Protein AF-A0A564Q115-F1 (afdb_monomer_lite)

pLDDT: mean 85.04, std 16.07, range [29.39, 98.06]

Structure (mmCIF, N/CA/C/O backbone):
data_AF-A0A564Q115-F1
#
_entry.id   AF-A0A564Q115-F1
#
loop_
_atom_site.group_PDB
_atom_site.id
_atom_site.type_symbol
_atom_site.label_atom_id
_atom_site.label_alt_id
_atom_site.label_comp_id
_atom_site.label_asym_id
_atom_site.label_entity_id
_atom_site.label_seq_id
_atom_site.pdbx_PDB_ins_code
_atom_site.Cartn_x
_atom_site.Cartn_y
_atom_site.Cartn_z
_atom_site.occupancy
_atom_site.B_iso_or_equiv
_atom_site.auth_seq_id
_atom_site.auth_comp_id
_atom_site.auth_asym_id
_atom_site.auth_atom_id
_atom_site.pdbx_PDB_model_num
ATOM 1 N N . MET A 1 1 ? -45.307 -35.538 16.356 1.00 40.75 1 MET A N 1
ATOM 2 C CA . MET A 1 1 ? -44.223 -35.206 15.406 1.00 40.75 1 MET A CA 1
ATOM 3 C C . MET A 1 1 ? -43.972 -33.714 15.491 1.00 40.75 1 MET A C 1
ATOM 5 O O . MET A 1 1 ? -44.894 -32.936 15.303 1.00 40.75 1 MET A O 1
ATOM 9 N N . SER A 1 2 ? -42.765 -33.362 15.924 1.00 31.64 2 SER A N 1
ATOM 10 C CA . SER A 1 2 ? -42.352 -32.027 16.356 1.00 31.64 2 SER A CA 1
ATOM 11 C C . SER A 1 2 ? -42.167 -31.087 15.162 1.00 31.64 2 SER A C 1
ATOM 13 O O . SER A 1 2 ? -41.391 -31.395 14.259 1.00 31.64 2 SER A O 1
ATOM 15 N N . MET A 1 3 ? -42.871 -29.953 15.157 1.00 29.39 3 MET A N 1
ATOM 16 C CA . MET A 1 3 ? -42.552 -28.823 14.285 1.00 29.39 3 MET A CA 1
ATOM 17 C C . MET A 1 3 ? -41.385 -28.063 14.915 1.00 29.39 3 MET A C 1
ATOM 19 O O . MET A 1 3 ? -41.532 -27.435 15.961 1.00 29.39 3 MET A O 1
ATOM 23 N N . MET A 1 4 ? -40.212 -28.140 14.286 1.00 32.81 4 MET A N 1
ATOM 24 C CA . MET A 1 4 ? -39.065 -27.318 14.652 1.00 32.81 4 MET A CA 1
ATOM 25 C C . MET A 1 4 ? -39.334 -25.866 14.257 1.00 32.81 4 MET A C 1
ATOM 27 O O . MET A 1 4 ? -39.210 -25.474 13.098 1.00 32.81 4 MET A O 1
ATOM 31 N N . THR A 1 5 ? -39.694 -25.068 15.254 1.00 31.73 5 THR A N 1
ATOM 32 C CA . THR A 1 5 ? -39.684 -23.610 15.210 1.00 31.73 5 THR A CA 1
ATOM 33 C C . THR A 1 5 ? -38.266 -23.140 14.889 1.00 31.73 5 THR A C 1
ATOM 35 O O . THR A 1 5 ? -37.353 -23.300 15.699 1.00 31.73 5 THR A O 1
ATOM 38 N N . GLN A 1 6 ? -38.063 -22.554 13.708 1.00 33.44 6 GLN A N 1
ATOM 39 C CA . GLN A 1 6 ? -36.856 -21.784 13.420 1.00 33.44 6 GLN A CA 1
ATOM 40 C C . GLN A 1 6 ? -36.820 -20.590 14.379 1.00 33.44 6 GLN A C 1
ATOM 42 O O . GLN A 1 6 ? -37.540 -19.607 14.198 1.00 33.44 6 GLN A O 1
ATOM 47 N N . GLN A 1 7 ? -35.986 -20.678 15.414 1.00 32.38 7 GLN A N 1
ATOM 48 C CA . GLN A 1 7 ? -35.584 -19.520 16.200 1.00 32.38 7 GLN A CA 1
ATOM 49 C C . GLN A 1 7 ? -34.853 -18.552 15.265 1.00 32.38 7 GLN A C 1
ATOM 51 O O . GLN A 1 7 ? -33.663 -18.693 14.987 1.00 32.38 7 GLN A O 1
ATOM 56 N N . ARG A 1 8 ? -35.579 -17.545 14.767 1.00 35.41 8 ARG A N 1
ATOM 57 C CA . ARG A 1 8 ? -34.965 -16.282 14.365 1.00 35.41 8 ARG A CA 1
ATOM 58 C C . ARG A 1 8 ? -34.276 -15.740 15.608 1.00 35.41 8 ARG A C 1
ATOM 60 O O . ARG A 1 8 ? -34.944 -15.275 16.526 1.00 35.41 8 ARG A O 1
ATOM 67 N N . VAL A 1 9 ? -32.950 -15.817 15.638 1.00 33.53 9 VAL A N 1
ATOM 68 C CA . VAL A 1 9 ? -32.141 -15.004 16.543 1.00 33.53 9 VAL A CA 1
ATOM 69 C C . VAL A 1 9 ? -32.340 -13.564 16.084 1.00 33.53 9 VAL A C 1
ATOM 71 O O . VAL A 1 9 ? -31.664 -13.072 15.186 1.00 33.53 9 VAL A O 1
ATOM 74 N N . THR A 1 10 ? -33.362 -12.914 16.628 1.00 36.97 10 THR A N 1
ATOM 75 C CA . THR A 1 10 ? -33.455 -11.462 16.645 1.00 36.97 10 THR A CA 1
ATOM 76 C C . THR A 1 10 ? -32.262 -10.980 17.458 1.00 36.97 10 THR A C 1
ATOM 78 O O . THR A 1 10 ? -32.269 -11.096 18.683 1.00 36.97 10 THR A O 1
ATOM 81 N N . GLU A 1 11 ? -31.209 -10.511 16.782 1.00 40.44 11 GLU A N 1
ATOM 82 C CA . GLU A 1 11 ? -30.206 -9.651 17.405 1.00 40.44 11 GLU A CA 1
ATOM 83 C C . GLU A 1 11 ? -30.972 -8.457 17.981 1.00 40.44 11 GLU A C 1
ATOM 85 O O . GLU A 1 11 ? -31.400 -7.563 17.256 1.00 40.44 11 GLU A O 1
ATOM 90 N N . THR A 1 12 ? -31.233 -8.485 19.285 1.00 39.44 12 THR A N 1
ATOM 91 C CA . THR A 1 12 ? -31.659 -7.304 20.028 1.00 39.44 12 THR A CA 1
ATOM 92 C C . THR A 1 12 ? -30.619 -6.221 19.768 1.00 39.44 12 THR A C 1
ATOM 94 O O . THR A 1 12 ? -29.444 -6.437 20.074 1.00 39.44 12 THR A O 1
ATOM 97 N N . GLU A 1 13 ? -31.034 -5.094 19.181 1.00 42.03 13 GLU A N 1
ATOM 98 C CA . GLU A 1 13 ? -30.250 -3.863 19.035 1.00 42.03 13 GLU A CA 1
ATOM 99 C C . GLU A 1 13 ? -29.855 -3.336 20.426 1.00 42.03 13 GLU A C 1
ATOM 101 O O . GLU A 1 13 ? -30.438 -2.404 20.967 1.00 42.03 13 GLU A O 1
ATOM 106 N N . GLY A 1 14 ? -28.889 -3.992 21.059 1.00 48.06 14 GLY A N 1
ATOM 107 C CA . GLY A 1 14 ? -28.254 -3.530 22.279 1.00 48.06 14 GLY A CA 1
ATOM 108 C C . GLY A 1 14 ? -27.080 -2.638 21.909 1.00 48.06 14 GLY A C 1
ATOM 109 O O . GLY A 1 14 ? -26.183 -3.092 21.220 1.00 48.06 14 GLY A O 1
ATOM 110 N N . ASP A 1 15 ? -27.129 -1.370 22.312 1.00 70.38 15 ASP A N 1
ATOM 111 C CA . ASP A 1 15 ? -26.081 -0.541 22.940 1.00 70.38 15 ASP A CA 1
ATOM 112 C C . ASP A 1 15 ? -24.581 -0.686 22.551 1.00 70.38 15 ASP A C 1
ATOM 114 O O . ASP A 1 15 ? -23.697 -0.279 23.316 1.00 70.38 15 ASP A O 1
ATOM 118 N N . PHE A 1 16 ? -24.257 -1.255 21.388 1.00 88.25 16 PHE A N 1
ATOM 119 C CA . PHE A 1 16 ? -22.895 -1.372 20.867 1.00 88.25 16 PHE A CA 1
ATOM 120 C C . PHE A 1 16 ? -22.509 -0.105 20.113 1.00 88.25 16 PHE A C 1
ATOM 122 O O . PHE A 1 16 ? -23.252 0.398 19.266 1.00 88.25 16 PHE A O 1
ATOM 129 N N . ALA A 1 17 ? -21.313 0.400 20.394 1.00 95.50 17 ALA A N 1
ATOM 130 C CA . ALA A 1 17 ? -20.754 1.535 19.688 1.00 95.50 17 ALA A CA 1
ATOM 131 C C . ALA A 1 17 ? -19.841 1.081 18.540 1.00 95.50 17 ALA A C 1
ATOM 133 O O . ALA A 1 17 ? -19.255 -0.005 18.537 1.00 95.50 17 ALA A O 1
ATOM 134 N N . TYR A 1 18 ? -19.728 1.953 17.541 1.00 96.75 18 TYR A N 1
ATOM 135 C CA . TYR A 1 18 ? -18.955 1.715 16.332 1.00 96.75 18 TYR A CA 1
ATOM 136 C C . TYR A 1 18 ? -17.792 2.694 16.286 1.00 96.75 18 TYR A C 1
ATOM 138 O O . TYR A 1 18 ? -17.952 3.895 16.525 1.00 96.75 18 TYR A O 1
ATOM 146 N N . TYR A 1 19 ? -16.610 2.178 15.975 1.00 96.31 19 TYR A N 1
ATOM 147 C CA . TYR A 1 19 ? -15.383 2.956 15.944 1.00 96.31 19 TYR A CA 1
ATOM 148 C C . TYR A 1 19 ? -14.596 2.684 14.669 1.00 96.31 19 TYR A C 1
ATOM 150 O O . TYR A 1 19 ? -14.656 1.601 14.096 1.00 96.31 19 TYR A O 1
ATOM 158 N N . ILE A 1 20 ? -13.802 3.662 14.258 1.00 95.94 20 ILE A N 1
ATOM 159 C CA . ILE A 1 20 ? -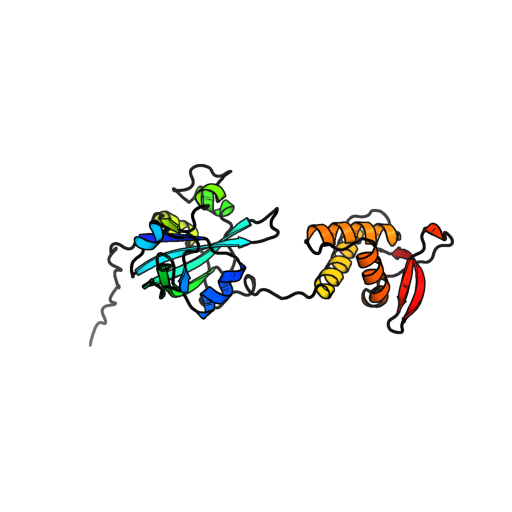12.705 3.492 13.312 1.00 95.94 20 ILE A CA 1
ATOM 160 C C . ILE A 1 20 ? -11.412 3.568 14.110 1.00 95.94 20 ILE A C 1
ATOM 162 O O . ILE A 1 20 ? -11.224 4.518 14.873 1.00 95.94 20 ILE A O 1
ATOM 166 N N . HIS A 1 21 ? -10.530 2.596 13.908 1.00 94.81 21 HIS A N 1
ATOM 167 C CA . HIS A 1 21 ? -9.155 2.630 14.373 1.00 94.81 21 HIS A CA 1
ATOM 168 C C . HIS A 1 21 ? -8.209 2.778 13.184 1.00 94.81 21 HIS A C 1
ATOM 170 O O . HIS A 1 21 ? -8.219 1.970 12.249 1.00 94.81 21 HIS A O 1
ATOM 176 N N . ARG A 1 22 ? -7.401 3.835 13.217 1.00 92.75 22 ARG A N 1
ATOM 177 C CA . ARG A 1 22 ? -6.348 4.069 12.241 1.00 92.75 22 ARG A CA 1
ATOM 178 C C . ARG A 1 22 ? -5.085 3.326 12.663 1.00 92.75 22 ARG A C 1
ATOM 180 O O . ARG A 1 22 ? -4.566 3.580 13.743 1.00 92.75 22 ARG A O 1
ATOM 187 N N . ILE A 1 23 ? -4.592 2.465 11.783 1.00 90.75 23 ILE A N 1
ATOM 188 C CA . ILE A 1 23 ? -3.408 1.626 11.983 1.00 90.75 23 ILE A CA 1
ATOM 189 C C . ILE A 1 23 ? -2.353 1.927 10.920 1.00 90.75 23 ILE A C 1
ATOM 191 O O . ILE A 1 23 ? -2.671 2.434 9.837 1.00 90.75 23 ILE A O 1
ATOM 195 N N . LYS A 1 24 ? -1.092 1.607 11.214 1.00 87.06 24 LYS A N 1
ATOM 196 C CA . LYS A 1 24 ? -0.036 1.603 10.200 1.00 87.06 24 LYS A CA 1
ATOM 197 C C . LYS A 1 24 ? -0.088 0.296 9.418 1.00 87.06 24 LYS A C 1
ATOM 199 O O . LYS A 1 24 ? -0.471 -0.742 9.952 1.00 87.06 24 LYS A O 1
ATOM 204 N N . GLU A 1 25 ? 0.321 0.348 8.154 1.00 85.56 25 GLU A N 1
ATOM 205 C CA . GLU A 1 25 ? 0.383 -0.834 7.286 1.00 85.56 25 GLU A CA 1
ATOM 206 C C . GLU A 1 25 ? 1.255 -1.949 7.896 1.00 85.56 25 GLU A C 1
ATOM 208 O O . GLU A 1 25 ? 0.879 -3.118 7.889 1.00 85.56 25 GLU A O 1
ATOM 213 N N . GLU A 1 26 ? 2.380 -1.577 8.512 1.00 83.12 26 GLU A N 1
ATOM 214 C CA . GLU A 1 26 ? 3.315 -2.497 9.174 1.00 83.12 26 GLU A CA 1
ATOM 215 C C . GLU A 1 26 ? 2.729 -3.243 10.385 1.00 83.12 26 GLU A C 1
ATOM 217 O O . GLU A 1 26 ? 3.164 -4.356 10.687 1.00 83.12 26 GLU A O 1
ATOM 222 N N . ASP A 1 27 ? 1.699 -2.693 11.031 1.00 86.62 27 ASP A N 1
ATOM 223 C CA . ASP A 1 27 ? 1.097 -3.296 12.221 1.00 86.62 27 ASP A CA 1
ATOM 224 C C . ASP A 1 27 ? 0.076 -4.385 11.879 1.00 86.62 27 ASP A C 1
ATOM 226 O O . ASP A 1 27 ? -0.213 -5.241 12.722 1.00 86.62 27 ASP A O 1
ATOM 230 N N . ILE A 1 28 ? -0.454 -4.397 10.649 1.00 88.50 28 ILE A N 1
ATOM 231 C CA . ILE A 1 28 ? -1.567 -5.262 10.228 1.00 88.50 28 ILE A CA 1
ATOM 232 C C . ILE A 1 28 ? -1.251 -6.746 10.469 1.00 88.50 28 ILE A C 1
ATOM 234 O O . ILE A 1 28 ? -2.088 -7.481 11.003 1.00 88.50 28 ILE A O 1
ATOM 238 N N . GLY A 1 29 ? -0.030 -7.186 10.148 1.00 86.81 29 GLY A N 1
ATOM 239 C CA . GLY A 1 29 ? 0.407 -8.568 10.365 1.00 86.81 29 GLY A CA 1
ATOM 240 C C . GLY A 1 29 ? 0.488 -8.948 11.847 1.00 86.81 29 GLY A C 1
ATOM 241 O O . GLY A 1 29 ? 0.136 -10.066 12.232 1.00 86.81 29 GLY A O 1
ATOM 242 N N . SER A 1 30 ? 0.905 -8.016 12.709 1.00 87.44 30 SER A N 1
AT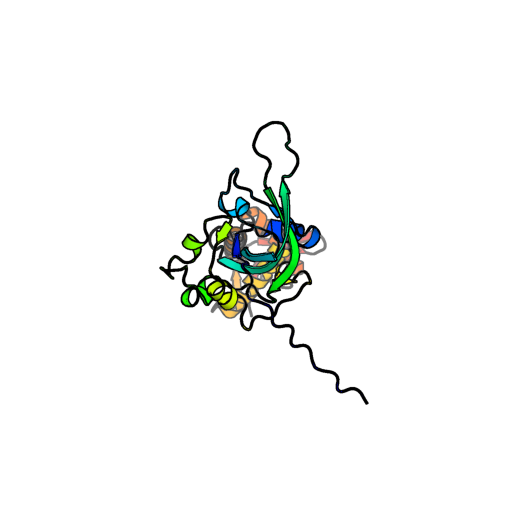OM 243 C CA . SER A 1 30 ? 0.939 -8.241 14.159 1.00 87.44 30 SER A CA 1
ATOM 244 C C . SER A 1 30 ? -0.475 -8.310 14.748 1.00 87.44 30 SER A C 1
ATOM 246 O O . SER A 1 30 ? -0.759 -9.195 15.561 1.00 87.44 30 SER A O 1
ATOM 248 N N . ILE A 1 31 ? -1.378 -7.447 14.268 1.00 90.25 31 ILE A N 1
ATOM 249 C CA . ILE A 1 31 ? -2.793 -7.414 14.643 1.00 90.25 31 ILE A CA 1
ATOM 250 C C . ILE A 1 31 ? -3.474 -8.716 14.229 1.00 90.25 31 ILE A C 1
ATOM 252 O O . ILE A 1 31 ? -4.221 -9.275 15.024 1.00 90.25 31 ILE A O 1
ATOM 256 N N . HIS A 1 32 ? -3.184 -9.247 13.038 1.00 90.50 32 HIS A N 1
ATOM 257 C CA . HIS A 1 32 ? -3.719 -10.537 12.606 1.00 90.50 32 HIS A CA 1
ATOM 258 C C . HIS A 1 32 ? -3.355 -11.666 13.579 1.00 90.50 32 HIS A C 1
ATOM 260 O O . HIS A 1 32 ? -4.224 -12.396 14.055 1.00 90.50 32 HIS A O 1
ATOM 266 N N . LYS A 1 33 ? -2.062 -11.774 13.913 1.00 89.31 33 LYS A N 1
ATOM 267 C CA . LYS A 1 33 ? -1.527 -12.849 14.762 1.00 89.31 33 LYS A CA 1
ATOM 268 C C . LYS A 1 33 ? -2.001 -12.741 16.208 1.00 89.31 33 LYS A C 1
ATOM 270 O O . LYS A 1 33 ? -2.339 -13.746 16.825 1.00 89.31 33 LYS A O 1
ATOM 275 N N . ARG A 1 34 ? -1.992 -11.528 16.766 1.00 90.94 34 ARG A N 1
ATOM 276 C CA . ARG A 1 34 ? -2.241 -11.293 18.198 1.00 90.94 34 ARG A CA 1
ATOM 277 C C . ARG A 1 34 ? -3.688 -10.929 18.509 1.00 90.94 34 ARG A C 1
ATOM 279 O O . ARG A 1 34 ? -4.113 -11.104 19.645 1.00 90.94 34 ARG A O 1
ATOM 286 N N . LYS A 1 35 ? -4.431 -10.413 17.526 1.00 93.56 35 LYS A N 1
ATOM 287 C CA . LYS A 1 35 ? -5.787 -9.855 17.671 1.00 93.56 35 LYS A CA 1
ATOM 288 C C . LYS A 1 35 ? -5.869 -8.766 18.744 1.00 93.56 35 LYS A C 1
ATOM 290 O O . LYS A 1 35 ? -6.862 -8.660 19.461 1.00 93.56 35 LYS A O 1
ATOM 295 N N . ILE A 1 36 ? -4.806 -7.977 18.872 1.00 92.31 36 ILE A N 1
ATOM 296 C CA . ILE A 1 36 ? -4.692 -6.894 19.849 1.00 92.31 36 ILE A CA 1
ATOM 297 C C . ILE A 1 36 ? -4.487 -5.588 19.091 1.00 92.31 36 ILE A C 1
ATOM 299 O O . ILE A 1 36 ? -3.587 -5.492 18.259 1.00 92.31 36 ILE A O 1
ATOM 303 N N . LEU A 1 37 ? -5.304 -4.589 19.411 1.00 90.50 37 LEU A N 1
ATOM 304 C CA . LEU A 1 37 ? -5.099 -3.197 19.032 1.00 90.50 37 LEU A CA 1
ATOM 305 C C . LEU A 1 37 ? -4.539 -2.422 20.221 1.00 90.50 37 LEU A C 1
ATOM 307 O O . LEU A 1 37 ? -4.849 -2.724 21.376 1.00 90.50 37 LEU A O 1
ATOM 311 N N . GLY A 1 38 ? -3.734 -1.404 19.946 1.00 81.44 38 GLY A N 1
ATOM 312 C CA . GLY A 1 38 ? -3.245 -0.487 20.968 1.00 81.44 38 GLY A CA 1
ATOM 313 C C . GLY A 1 38 ? -3.599 0.955 20.665 1.00 81.44 38 GLY A C 1
ATOM 314 O O . GLY A 1 38 ? -4.179 1.258 19.625 1.00 81.44 38 GLY A O 1
ATOM 315 N N . SER A 1 39 ? -3.246 1.832 21.601 1.00 73.25 39 SER A N 1
ATOM 316 C CA . SER A 1 39 ? -3.120 3.256 21.324 1.00 73.25 39 SER A CA 1
ATOM 317 C C . SER A 1 39 ? -1.645 3.654 21.312 1.00 73.25 39 SER A C 1
ATOM 319 O O . SER A 1 39 ? -0.929 3.365 22.272 1.00 73.25 39 SER A O 1
ATOM 321 N N . GLU A 1 40 ? -1.188 4.306 20.246 1.00 69.06 40 GLU A N 1
ATOM 322 C CA . GLU A 1 40 ? 0.120 4.970 20.199 1.00 69.06 40 GLU A CA 1
ATOM 323 C C . GLU A 1 40 ? 0.087 6.292 20.972 1.00 69.06 40 GLU A C 1
ATOM 325 O O . GLU A 1 40 ? 1.073 6.703 21.590 1.00 69.06 40 GLU A O 1
ATOM 330 N N . SER A 1 41 ? -1.065 6.969 20.962 1.00 64.56 41 SER A N 1
ATOM 331 C CA . SER A 1 41 ? -1.226 8.254 21.629 1.00 64.56 41 SER A CA 1
ATOM 332 C C . SER A 1 41 ? -1.474 8.084 23.132 1.00 64.56 41 SER A C 1
ATOM 334 O O . SER A 1 41 ? -2.517 7.607 23.587 1.00 64.56 41 SER A O 1
ATOM 336 N N . LYS A 1 42 ? -0.505 8.526 23.946 1.00 58.50 42 LYS A N 1
ATOM 337 C CA . LYS A 1 42 ? -0.654 8.573 25.408 1.00 58.50 42 LYS A CA 1
ATOM 338 C C . LYS A 1 42 ? -1.898 9.396 25.762 1.00 58.50 42 LYS A C 1
ATOM 340 O O . LYS A 1 42 ? -1.903 10.616 25.638 1.00 58.50 42 LYS A O 1
ATOM 345 N N . GLY A 1 43 ? -2.955 8.725 26.223 1.00 56.03 43 GLY A N 1
ATOM 346 C CA . GLY A 1 43 ? -4.166 9.383 26.714 1.00 56.03 43 GLY A CA 1
ATOM 347 C C . GLY A 1 43 ? -5.288 9.596 25.696 1.00 56.03 43 GLY A C 1
ATOM 348 O O . GLY A 1 43 ? -6.152 10.435 25.965 1.00 56.03 43 GLY A O 1
ATOM 349 N N . ALA A 1 44 ? -5.339 8.846 24.585 1.00 67.12 44 ALA A N 1
ATOM 350 C CA . ALA A 1 44 ? -6.520 8.828 23.716 1.00 67.12 44 ALA A CA 1
ATOM 351 C C . ALA A 1 44 ? -7.805 8.690 24.553 1.00 67.12 44 ALA A C 1
ATOM 353 O O . ALA A 1 44 ? -8.006 7.714 25.274 1.00 67.12 44 ALA A O 1
ATOM 354 N N . ARG A 1 45 ? -8.690 9.691 24.504 1.00 78.44 45 ARG A N 1
ATOM 355 C CA . ARG A 1 45 ? -9.935 9.661 25.292 1.00 78.44 45 ARG A CA 1
ATOM 356 C C . ARG A 1 45 ? -10.912 8.631 24.732 1.00 78.44 45 ARG A C 1
ATOM 358 O O . ARG A 1 45 ? -11.580 7.947 25.496 1.00 78.44 45 ARG A O 1
ATOM 365 N N . THR A 1 46 ? -10.939 8.476 23.409 1.00 84.56 46 THR A N 1
ATOM 366 C CA . THR A 1 46 ? -11.882 7.593 22.713 1.00 84.56 46 THR A CA 1
ATOM 367 C C . THR A 1 46 ? -11.668 6.118 23.049 1.00 84.56 46 THR A C 1
ATOM 369 O O . THR A 1 46 ? -12.648 5.424 23.286 1.00 84.56 46 THR A O 1
ATOM 372 N N . ILE A 1 47 ? -10.417 5.641 23.150 1.00 86.25 47 ILE A N 1
ATOM 373 C CA . ILE A 1 47 ? -10.136 4.225 23.462 1.00 86.25 47 ILE A CA 1
ATOM 374 C C . ILE A 1 47 ? -10.645 3.821 24.857 1.00 86.25 47 ILE A C 1
ATOM 376 O O . ILE A 1 47 ? -10.964 2.660 25.098 1.00 86.25 47 ILE A O 1
ATOM 380 N N . LYS A 1 48 ? -10.779 4.786 25.779 1.00 86.12 48 LYS A N 1
ATOM 381 C CA . LYS A 1 48 ? -11.332 4.550 27.122 1.00 86.12 48 LYS A CA 1
ATOM 382 C C . LYS A 1 48 ? -12.831 4.260 27.113 1.00 86.12 48 LYS A C 1
ATOM 384 O O . LYS A 1 48 ? -13.319 3.654 28.059 1.00 86.12 48 LYS A O 1
ATOM 389 N N . LEU A 1 49 ? -13.535 4.699 26.070 1.00 90.38 49 LEU A N 1
ATOM 390 C CA . LEU A 1 49 ? -14.977 4.503 25.910 1.00 90.38 49 LEU A CA 1
ATOM 391 C C . LEU A 1 49 ? -15.322 3.163 25.254 1.00 90.38 49 LEU A C 1
ATOM 393 O O . LEU A 1 49 ? -16.489 2.797 25.245 1.00 90.38 49 LEU A O 1
ATOM 397 N N . ILE A 1 50 ? -14.328 2.468 24.694 1.00 92.38 50 ILE A N 1
ATOM 398 C CA . ILE A 1 50 ? -14.527 1.188 24.015 1.00 92.38 50 ILE A CA 1
ATOM 399 C C . ILE A 1 50 ? -14.744 0.090 25.065 1.00 92.38 50 ILE A C 1
ATOM 401 O O . ILE A 1 50 ? -13.978 0.000 26.036 1.00 92.38 50 ILE A O 1
ATOM 405 N N . LYS A 1 51 ? -15.778 -0.729 24.850 1.00 93.81 51 LYS A N 1
ATOM 406 C CA . LYS A 1 51 ? -16.225 -1.845 25.701 1.00 93.81 51 LYS A CA 1
ATOM 407 C C . LYS A 1 51 ? -16.387 -3.147 24.896 1.00 93.81 51 LYS A C 1
ATOM 409 O O . LYS A 1 51 ? -16.295 -3.146 23.670 1.00 93.81 51 LYS A O 1
ATOM 414 N N . ASP A 1 52 ? -16.583 -4.272 25.591 1.00 94.31 52 ASP A N 1
ATOM 415 C CA . ASP A 1 52 ? -16.887 -5.562 24.944 1.00 94.31 52 ASP A CA 1
ATOM 416 C C . ASP A 1 52 ? -18.132 -5.452 24.051 1.00 94.31 52 ASP A C 1
ATOM 418 O O . ASP A 1 52 ? -19.086 -4.742 24.371 1.00 94.31 52 ASP A O 1
ATOM 422 N N . GLY A 1 53 ? -18.092 -6.133 22.905 1.00 94.06 53 GLY A N 1
ATOM 423 C CA . GLY A 1 53 ? -19.152 -6.115 21.898 1.00 94.06 53 GLY A CA 1
ATOM 424 C C . GLY A 1 53 ? -19.116 -4.938 20.917 1.00 94.06 53 GLY A C 1
ATOM 425 O O . GLY A 1 53 ? -19.717 -5.043 19.846 1.00 94.06 53 GLY A O 1
ATOM 426 N N . ASP A 1 54 ? -18.374 -3.863 21.207 1.00 96.31 54 ASP A N 1
ATOM 427 C CA . ASP A 1 54 ? -18.200 -2.758 20.258 1.00 96.31 54 ASP A CA 1
ATOM 428 C C . ASP A 1 54 ? -17.556 -3.239 18.946 1.00 96.31 54 ASP A C 1
ATOM 430 O O . ASP A 1 54 ? -16.784 -4.206 18.911 1.00 96.31 54 ASP A O 1
ATOM 434 N N . LYS A 1 55 ? -17.852 -2.548 17.840 1.00 96.62 55 LYS A N 1
ATOM 435 C CA . LYS A 1 55 ? -17.314 -2.887 16.514 1.00 96.62 55 LYS A CA 1
ATOM 436 C C . LYS A 1 55 ? -16.272 -1.872 16.074 1.00 96.62 55 LYS A C 1
ATOM 438 O O . LYS A 1 55 ? -16.472 -0.665 16.192 1.00 96.62 55 LYS A O 1
ATOM 443 N N . ILE A 1 56 ? -15.164 -2.363 15.527 1.00 96.75 56 ILE A N 1
ATOM 444 C CA . ILE A 1 56 ? -14.037 -1.534 15.095 1.00 96.75 56 ILE A CA 1
ATOM 445 C C . ILE A 1 56 ? -13.763 -1.780 13.614 1.00 96.75 56 ILE A C 1
ATOM 447 O O . ILE A 1 56 ? -13.441 -2.900 13.227 1.00 96.75 56 ILE A O 1
ATOM 451 N N . LEU A 1 57 ? -13.856 -0.732 12.796 1.00 97.00 57 LEU A N 1
ATOM 452 C CA . LEU A 1 57 ? -13.321 -0.674 11.436 1.00 97.00 57 LEU A CA 1
ATOM 453 C C . LEU A 1 57 ? -11.832 -0.341 11.480 1.00 97.00 57 LEU A C 1
ATOM 455 O O . LEU A 1 57 ? -11.417 0.606 12.144 1.00 97.00 57 LEU A O 1
ATOM 459 N N . LEU A 1 58 ? -11.035 -1.089 10.730 1.00 95.50 58 LEU A N 1
ATOM 460 C CA . LEU A 1 58 ? -9.603 -0.873 10.579 1.00 95.50 58 LEU A CA 1
ATOM 461 C C . LEU A 1 58 ? -9.339 -0.039 9.328 1.00 95.50 58 LEU A C 1
ATOM 463 O O . LEU A 1 58 ? -9.808 -0.369 8.235 1.00 95.50 58 LEU A O 1
ATOM 467 N N . CYS A 1 59 ? -8.569 1.031 9.492 1.00 94.75 59 CYS A N 1
ATOM 468 C CA . CYS A 1 59 ? -8.232 1.968 8.432 1.00 94.75 59 CYS A CA 1
ATOM 469 C C . CYS A 1 59 ? -6.714 2.157 8.362 1.00 94.75 59 CYS A C 1
ATOM 471 O O . CYS A 1 59 ? -6.095 2.507 9.363 1.00 94.75 59 CYS A O 1
ATOM 473 N N . ALA A 1 60 ? -6.113 1.936 7.196 1.00 91.62 60 ALA A N 1
ATOM 474 C CA . ALA A 1 60 ? -4.672 2.032 6.984 1.00 91.62 60 ALA A CA 1
ATOM 475 C C . ALA A 1 60 ? -4.349 2.904 5.769 1.00 91.62 60 ALA A C 1
ATOM 477 O O . ALA A 1 60 ? -5.136 3.028 4.830 1.00 91.62 60 ALA A O 1
ATOM 478 N N . SER A 1 61 ? -3.180 3.536 5.804 1.00 87.81 61 SER A N 1
ATOM 479 C CA . SER A 1 61 ? -2.627 4.257 4.659 1.00 87.81 61 SER A CA 1
ATOM 480 C C . SER A 1 61 ? -1.692 3.332 3.887 1.00 87.81 61 SER A C 1
ATOM 482 O O . SER A 1 61 ? -0.753 2.820 4.483 1.00 87.81 61 SER A O 1
ATOM 484 N N . PHE A 1 62 ? -1.939 3.169 2.588 1.00 79.69 62 PHE A N 1
ATOM 485 C CA . PHE A 1 62 ? -1.125 2.361 1.676 1.00 79.69 62 PHE A CA 1
ATOM 486 C C . PHE A 1 62 ? -0.435 3.232 0.635 1.00 79.69 62 PHE A C 1
ATOM 488 O O . PHE A 1 62 ? -1.017 4.214 0.168 1.00 79.69 62 PHE A O 1
ATOM 495 N N . GLY A 1 63 ? 0.763 2.832 0.215 1.00 65.94 63 GLY A N 1
ATOM 496 C CA . GLY A 1 63 ? 1.515 3.465 -0.869 1.00 65.94 63 GLY A CA 1
ATOM 497 C C . GLY A 1 63 ? 2.697 4.317 -0.399 1.00 65.94 63 GLY A C 1
ATOM 498 O O . GLY A 1 63 ? 3.027 4.393 0.782 1.00 65.94 63 GLY A O 1
ATOM 499 N N . ILE A 1 64 ? 3.367 4.967 -1.352 1.00 58.28 64 ILE A N 1
ATOM 500 C CA . ILE A 1 64 ? 4.573 5.773 -1.102 1.00 58.28 64 ILE A CA 1
ATOM 501 C C . ILE A 1 64 ? 4.186 7.018 -0.294 1.00 58.28 64 ILE A C 1
ATOM 503 O O . ILE A 1 64 ? 3.154 7.621 -0.579 1.00 58.28 64 ILE A O 1
ATOM 507 N N . LYS A 1 65 ? 5.014 7.452 0.673 1.00 54.97 65 LYS A N 1
ATOM 508 C CA . LYS A 1 65 ? 4.714 8.564 1.611 1.00 54.97 65 LYS A CA 1
ATOM 509 C C . LYS A 1 65 ? 4.086 9.814 0.962 1.00 54.97 65 LYS A C 1
ATOM 511 O O . LYS A 1 65 ? 3.260 10.464 1.590 1.00 54.97 65 LYS A O 1
ATOM 516 N N . GLN A 1 66 ? 4.441 10.141 -0.283 1.00 48.06 66 GLN A N 1
ATOM 517 C CA . GLN A 1 66 ? 3.940 11.315 -1.018 1.00 48.06 66 GLN A CA 1
ATOM 518 C C . GLN A 1 66 ? 2.584 11.098 -1.728 1.00 48.06 66 GLN A C 1
ATOM 520 O O . GLN A 1 66 ? 1.958 12.061 -2.159 1.00 48.06 66 GLN A O 1
ATOM 525 N N . ARG A 1 67 ? 2.121 9.849 -1.871 1.00 59.34 67 ARG A N 1
ATOM 526 C CA . ARG A 1 67 ? 0.867 9.452 -2.546 1.00 59.34 67 ARG A CA 1
ATOM 527 C C . ARG A 1 67 ? 0.059 8.425 -1.745 1.00 59.34 67 ARG A C 1
ATOM 529 O O . ARG A 1 67 ? -0.738 7.689 -2.322 1.00 59.34 67 ARG A O 1
ATOM 536 N N . ALA A 1 68 ? 0.272 8.357 -0.433 1.00 73.50 68 ALA A N 1
ATOM 537 C CA . ALA A 1 68 ? -0.382 7.363 0.400 1.00 73.50 68 ALA A CA 1
ATOM 538 C C . ALA A 1 68 ? -1.907 7.555 0.377 1.00 73.50 68 ALA A C 1
ATOM 540 O O . ALA A 1 68 ? -2.425 8.636 0.668 1.00 73.50 68 ALA A O 1
ATOM 541 N N . THR A 1 69 ? -2.633 6.498 0.033 1.00 84.19 69 THR A N 1
ATOM 542 C CA . THR A 1 69 ? -4.094 6.483 0.007 1.00 84.19 69 THR A CA 1
ATOM 543 C C . THR A 1 69 ? -4.635 5.817 1.257 1.00 84.19 69 THR A C 1
ATOM 545 O O . THR A 1 69 ? -4.178 4.745 1.647 1.00 84.19 69 THR A O 1
ATOM 548 N N . LEU A 1 70 ? -5.625 6.450 1.880 1.00 91.06 70 LEU A N 1
ATOM 549 C CA . LEU A 1 70 ? -6.288 5.919 3.062 1.00 91.06 70 LEU A CA 1
ATOM 550 C C . LEU A 1 70 ? -7.403 4.946 2.650 1.00 91.06 70 LEU A C 1
ATOM 552 O O . LEU A 1 70 ? -8.284 5.314 1.864 1.00 91.06 70 LEU A O 1
ATOM 556 N N . SER A 1 71 ? -7.371 3.735 3.202 1.00 93.00 71 SER A N 1
ATOM 557 C CA . SER A 1 71 ? -8.297 2.648 2.881 1.00 93.00 71 SER A CA 1
ATOM 558 C C . SER A 1 71 ? -8.783 1.927 4.132 1.00 93.00 71 SER A C 1
ATOM 560 O O . SER A 1 71 ? -8.022 1.705 5.072 1.00 93.00 71 SER A O 1
ATOM 562 N N . PHE A 1 72 ? -10.036 1.483 4.114 1.00 94.94 72 PHE A N 1
ATOM 563 C CA . PHE A 1 72 ? -10.535 0.495 5.062 1.00 94.94 72 PHE A CA 1
ATOM 564 C C . PHE A 1 72 ? -10.069 -0.899 4.648 1.00 94.94 72 PHE A C 1
ATOM 566 O O . PHE A 1 72 ? -10.194 -1.280 3.485 1.00 94.94 72 PHE A O 1
ATOM 573 N N . VAL A 1 73 ? -9.537 -1.656 5.604 1.00 94.31 73 VAL A N 1
ATOM 574 C CA . VAL A 1 73 ? -8.889 -2.958 5.347 1.00 94.31 73 VAL A CA 1
ATOM 575 C C . VAL A 1 73 ? -9.647 -4.124 5.952 1.00 94.31 73 VAL A C 1
ATOM 577 O O . VAL A 1 73 ? -9.508 -5.261 5.517 1.00 94.31 73 VAL A O 1
ATOM 580 N N . GLY A 1 74 ? -10.472 -3.849 6.953 1.00 95.00 74 GLY A N 1
ATOM 581 C CA . GLY A 1 74 ? -11.235 -4.868 7.641 1.00 95.00 74 GLY A CA 1
ATOM 582 C C . GLY A 1 74 ? -11.972 -4.308 8.838 1.00 95.00 74 GLY A C 1
ATOM 583 O O . GLY A 1 74 ? -12.016 -3.097 9.054 1.00 95.00 74 GLY A O 1
ATOM 584 N N . TYR A 1 75 ? -12.544 -5.202 9.625 1.00 96.44 75 TYR A N 1
ATOM 585 C CA . TYR A 1 75 ? -13.247 -4.878 10.852 1.00 96.44 75 TYR A CA 1
ATOM 586 C C . TYR A 1 75 ? -13.182 -6.038 11.844 1.00 96.44 75 TYR A C 1
ATOM 588 O O . TYR A 1 75 ? -12.879 -7.173 11.484 1.00 96.44 75 TYR A O 1
ATOM 596 N N . GLY A 1 76 ? -13.490 -5.761 13.104 1.00 95.62 76 GLY A N 1
ATOM 597 C CA . GLY A 1 76 ? -13.555 -6.765 14.156 1.00 95.62 76 GLY A CA 1
ATOM 598 C C . GLY A 1 76 ? -14.525 -6.382 15.263 1.00 95.62 76 GLY A C 1
ATOM 599 O O . GLY A 1 76 ? -15.005 -5.250 15.326 1.00 95.62 76 GLY A O 1
ATOM 600 N N . THR A 1 77 ? -14.815 -7.349 16.132 1.00 96.12 77 THR A N 1
ATOM 601 C CA . THR A 1 77 ? -15.637 -7.146 17.336 1.00 96.12 77 THR A CA 1
ATOM 602 C C . THR A 1 77 ? -14.760 -7.242 18.574 1.00 96.12 77 THR A C 1
ATOM 604 O O . THR A 1 77 ? -13.967 -8.183 18.702 1.00 96.12 77 THR A O 1
ATOM 607 N N . VAL A 1 78 ? -14.900 -6.275 19.474 1.00 95.94 78 VAL A N 1
ATOM 608 C CA . VAL A 1 78 ? -14.168 -6.228 20.738 1.00 95.94 78 VAL A CA 1
ATOM 609 C C . VAL A 1 78 ? -14.557 -7.426 21.601 1.00 95.94 78 VAL A C 1
ATOM 611 O O . VAL A 1 78 ? -15.720 -7.821 21.650 1.00 95.94 78 VAL A O 1
ATOM 614 N N . LYS A 1 79 ? -13.553 -8.043 22.227 1.00 95.00 79 LYS A N 1
ATOM 615 C CA . LYS A 1 79 ? -13.702 -9.118 23.213 1.00 95.00 79 LYS A CA 1
ATOM 616 C C . LYS A 1 79 ? -13.531 -8.591 24.633 1.00 95.00 79 LYS A C 1
ATOM 618 O O . LYS A 1 79 ? -14.284 -8.939 25.528 1.00 95.00 79 LYS A O 1
ATOM 623 N N . ASP A 1 80 ? -12.485 -7.805 24.840 1.00 92.62 80 ASP A N 1
ATOM 624 C CA . ASP A 1 80 ? -12.128 -7.258 26.138 1.00 92.62 80 ASP A CA 1
ATOM 625 C C . ASP A 1 80 ? -11.147 -6.102 25.959 1.00 92.62 80 ASP A C 1
ATOM 627 O O . ASP A 1 80 ? -10.528 -5.927 24.902 1.00 92.62 80 ASP A O 1
ATOM 631 N N . VAL A 1 81 ? -11.030 -5.292 27.004 1.00 90.38 81 VAL A N 1
ATOM 632 C CA . VAL A 1 81 ? -10.131 -4.145 27.052 1.00 90.38 81 VAL A CA 1
ATOM 633 C C . VAL A 1 81 ? -9.309 -4.253 28.323 1.00 90.38 81 VAL A C 1
ATOM 635 O O . VAL A 1 81 ? -9.859 -4.497 29.394 1.00 90.38 81 VAL A O 1
ATOM 638 N N . PHE A 1 82 ? -7.997 -4.097 28.198 1.00 88.81 82 PHE A N 1
ATOM 639 C CA . PHE A 1 82 ? -7.057 -4.286 29.295 1.00 88.81 82 PHE A CA 1
ATOM 640 C C . PHE A 1 82 ? -5.948 -3.239 29.234 1.00 88.81 82 PHE A C 1
ATOM 642 O O . PHE A 1 82 ? -5.629 -2.709 28.169 1.00 88.81 82 PHE A O 1
ATOM 649 N N . ASP A 1 83 ? -5.358 -2.939 30.384 1.00 83.62 83 ASP A N 1
ATOM 650 C CA . ASP A 1 83 ? -4.212 -2.045 30.479 1.00 83.62 83 ASP A CA 1
ATOM 651 C C . ASP A 1 83 ? -2.934 -2.888 30.550 1.00 83.62 83 ASP A C 1
ATOM 653 O O . ASP A 1 83 ? -2.844 -3.831 31.335 1.00 83.62 83 ASP A O 1
ATOM 657 N N . GLU A 1 84 ? -1.953 -2.584 29.700 1.00 74.31 84 GLU A N 1
ATOM 658 C CA . GLU A 1 84 ? -0.663 -3.280 29.719 1.00 74.31 84 GLU A CA 1
ATOM 659 C C . GLU A 1 84 ? 0.184 -2.797 30.913 1.00 74.31 84 GLU A C 1
ATOM 661 O O . GLU A 1 84 ? 0.150 -1.611 31.275 1.00 74.31 84 GLU A O 1
ATOM 666 N N . GLU A 1 85 ? 0.923 -3.704 31.559 1.00 66.50 85 GLU A N 1
ATOM 667 C CA . GLU A 1 85 ? 1.730 -3.367 32.738 1.00 66.50 85 GLU A CA 1
ATOM 668 C C . GLU A 1 85 ? 2.750 -2.259 32.435 1.00 66.50 85 GLU A C 1
ATOM 670 O O . GLU A 1 85 ? 3.404 -2.227 31.389 1.00 66.50 85 GLU A O 1
ATOM 675 N N . LYS A 1 86 ? 2.879 -1.310 33.369 1.00 61.50 86 LYS A N 1
ATOM 676 C CA . LYS A 1 86 ? 3.738 -0.135 33.193 1.00 61.50 86 LYS A CA 1
ATOM 677 C C . LYS A 1 86 ? 5.211 -0.523 33.209 1.00 61.50 86 LYS A C 1
ATOM 679 O O . LYS A 1 86 ? 5.707 -1.036 34.207 1.00 61.50 86 LYS A O 1
ATOM 684 N N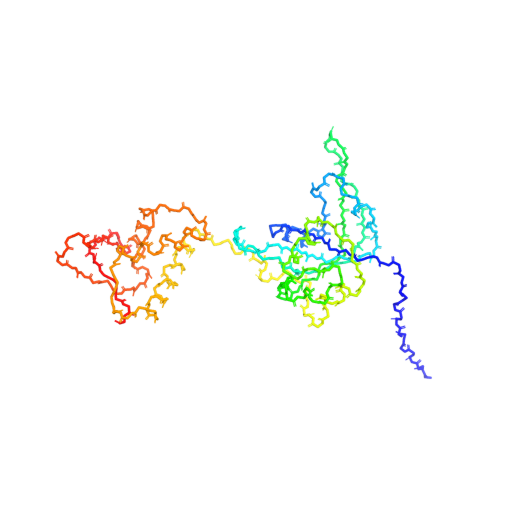 . GLN A 1 87 ? 5.965 -0.063 32.215 1.00 54.59 87 GLN A N 1
ATOM 685 C CA . GLN A 1 87 ? 7.402 0.139 32.388 1.00 54.59 87 GLN A CA 1
ATOM 686 C C . GLN A 1 87 ? 7.657 1.530 32.994 1.00 54.59 87 GLN A C 1
ATOM 688 O O . GLN A 1 87 ? 7.715 2.529 32.289 1.00 54.59 87 GLN A O 1
ATOM 693 N N . ARG A 1 88 ? 7.746 1.577 34.331 1.00 46.62 88 ARG A N 1
ATOM 694 C CA . ARG A 1 88 ? 8.364 2.601 35.215 1.00 46.62 88 ARG A CA 1
ATOM 695 C C . ARG A 1 88 ? 8.032 4.109 35.076 1.00 46.62 88 ARG A C 1
ATOM 697 O O . ARG A 1 88 ? 8.288 4.817 36.043 1.00 46.62 88 ARG A O 1
ATOM 704 N N . SER A 1 89 ? 7.421 4.643 34.013 1.00 47.97 89 SER A N 1
ATOM 705 C CA . SER A 1 89 ? 7.033 6.071 33.952 1.00 47.97 89 SER A CA 1
ATOM 706 C C . SER A 1 89 ? 5.830 6.360 33.030 1.00 47.97 89 SER A C 1
ATOM 708 O O . SER A 1 89 ? 5.943 6.510 31.815 1.00 47.97 89 SER A O 1
ATOM 710 N N . GLY A 1 90 ? 4.633 6.490 33.615 1.00 52.69 90 GLY A N 1
ATOM 711 C CA . GLY A 1 90 ? 3.450 7.022 32.915 1.00 52.69 90 GLY A CA 1
ATOM 712 C C . GLY A 1 90 ? 2.149 6.243 33.116 1.00 52.69 90 GLY A C 1
ATOM 713 O O . GLY A 1 90 ? 2.058 5.353 33.957 1.00 52.69 90 GLY A O 1
ATOM 714 N N . THR A 1 91 ? 1.106 6.625 32.376 1.00 54.31 91 THR A N 1
ATOM 715 C CA . THR A 1 91 ? -0.159 5.886 32.232 1.00 54.31 91 THR A CA 1
ATOM 716 C C . THR A 1 91 ? 0.052 4.637 31.370 1.00 54.31 91 THR A C 1
ATOM 718 O O . THR A 1 91 ? 0.722 4.713 30.342 1.00 54.31 91 THR A O 1
ATOM 721 N N . SER A 1 92 ? -0.514 3.496 31.780 1.00 57.44 92 SER A N 1
ATOM 722 C CA . SER A 1 92 ? -0.491 2.262 30.983 1.00 57.44 92 SER A CA 1
ATOM 723 C C . SER A 1 92 ? -1.186 2.480 29.637 1.00 57.44 92 SER A C 1
ATOM 725 O O . SER A 1 92 ? -2.255 3.102 29.613 1.00 57.44 92 SER A O 1
ATOM 727 N N . PRO A 1 93 ? -0.618 2.003 28.515 1.00 75.88 93 PRO A N 1
ATOM 728 C CA . PRO A 1 93 ? -1.314 2.044 27.242 1.00 75.88 93 PRO A CA 1
ATOM 729 C C . PRO A 1 93 ? -2.479 1.051 27.285 1.00 75.88 93 PRO A C 1
ATOM 731 O O . PRO A 1 93 ? -2.288 -0.150 27.472 1.00 75.88 93 PRO A O 1
ATOM 734 N N . ARG A 1 94 ? -3.696 1.568 27.102 1.00 83.75 94 ARG A N 1
ATOM 735 C CA . ARG A 1 94 ? -4.904 0.749 26.994 1.00 83.75 94 ARG A CA 1
ATOM 736 C C . ARG A 1 94 ? -4.851 -0.054 25.693 1.00 83.75 94 ARG A C 1
ATOM 738 O O . ARG A 1 94 ? -4.548 0.496 24.630 1.00 83.75 94 ARG A O 1
ATOM 745 N N . LYS A 1 95 ? -5.133 -1.349 25.780 1.00 89.75 95 LYS A N 1
ATOM 746 C CA . LYS A 1 95 ? -5.155 -2.303 24.669 1.00 89.75 95 LYS A CA 1
ATOM 747 C C . LYS A 1 95 ? -6.546 -2.900 24.524 1.00 89.75 95 LYS A C 1
ATOM 749 O O . LYS A 1 95 ? -7.260 -3.095 25.504 1.00 89.75 95 LYS A O 1
ATOM 754 N N . ILE A 1 96 ? -6.920 -3.213 23.291 1.00 92.62 96 ILE A N 1
ATOM 755 C CA . ILE A 1 96 ? -8.201 -3.828 22.954 1.00 92.62 96 ILE A CA 1
ATOM 756 C C . ILE A 1 96 ? -7.926 -5.193 22.349 1.00 92.62 96 ILE A C 1
ATOM 758 O O . ILE A 1 96 ? -7.203 -5.298 21.359 1.00 92.62 96 ILE A O 1
ATOM 762 N N . ARG A 1 97 ? -8.534 -6.237 22.903 1.00 94.69 97 ARG A N 1
ATOM 763 C CA . ARG A 1 97 ? -8.548 -7.560 22.287 1.00 94.69 97 ARG A CA 1
ATOM 764 C C . ARG A 1 97 ? -9.764 -7.694 21.381 1.00 94.69 97 ARG A C 1
ATOM 766 O O . ARG A 1 97 ? -10.878 -7.352 21.770 1.00 94.69 97 ARG A O 1
ATOM 773 N N . ILE A 1 98 ? -9.560 -8.230 20.186 1.00 95.06 98 ILE A N 1
ATOM 774 C CA . ILE A 1 98 ? -10.610 -8.496 19.202 1.00 95.06 98 ILE A CA 1
ATOM 775 C C . ILE A 1 98 ? -10.854 -10.009 19.128 1.00 95.06 98 ILE A C 1
ATOM 777 O O . ILE A 1 98 ? -9.915 -10.803 19.174 1.00 95.06 98 ILE A O 1
ATOM 781 N N . ARG A 1 99 ? -12.117 -10.434 18.997 1.00 93.19 99 ARG A N 1
ATOM 782 C CA . ARG A 1 99 ? -12.489 -11.855 18.820 1.00 93.19 99 ARG A CA 1
ATOM 783 C C . ARG A 1 99 ? -11.925 -12.426 17.512 1.00 93.19 99 ARG A C 1
ATOM 785 O O . ARG A 1 99 ? -11.218 -13.439 17.493 1.00 93.19 99 ARG A O 1
ATOM 792 N N . GLU A 1 100 ? -12.217 -11.730 16.422 1.00 91.25 100 GLU A N 1
ATOM 793 C CA . GLU A 1 100 ? -11.737 -12.011 15.074 1.00 91.25 100 GLU A CA 1
ATOM 794 C C . GLU A 1 100 ? -11.593 -10.718 14.270 1.00 91.25 100 GLU A C 1
ATOM 796 O O . GLU A 1 100 ? -12.336 -9.758 14.488 1.00 91.25 100 GLU A O 1
ATOM 801 N N . VAL A 1 101 ? -10.651 -10.715 13.329 1.00 92.12 101 VAL A N 1
ATOM 802 C CA . VAL A 1 101 ? -10.520 -9.658 12.328 1.00 92.12 101 VAL A CA 1
ATOM 803 C C . VAL A 1 101 ? -10.989 -10.229 10.998 1.00 92.12 101 VAL A C 1
ATOM 805 O O . VAL A 1 101 ? -10.452 -11.232 10.532 1.00 92.12 101 VAL A O 1
ATOM 808 N N . ARG A 1 102 ? -11.994 -9.592 10.401 1.00 94.25 102 ARG A N 1
ATOM 809 C CA . ARG A 1 102 ? -12.459 -9.870 9.046 1.00 94.25 102 ARG A CA 1
ATOM 810 C C . ARG A 1 102 ? -11.895 -8.813 8.117 1.00 94.25 102 ARG A C 1
ATOM 812 O O . ARG A 1 102 ? -12.214 -7.635 8.252 1.00 94.25 102 ARG A O 1
ATOM 819 N N . TYR A 1 103 ? -11.072 -9.231 7.175 1.00 93.75 103 TYR A N 1
ATOM 820 C CA . TYR A 1 103 ? -10.470 -8.360 6.180 1.00 93.75 103 TYR A CA 1
ATOM 821 C C . TYR A 1 103 ? -11.336 -8.285 4.938 1.00 93.75 103 TYR A C 1
ATOM 823 O O . TYR A 1 103 ? -11.887 -9.296 4.507 1.00 93.75 103 TYR A O 1
ATOM 831 N N . PHE A 1 104 ? -11.434 -7.110 4.327 1.00 92.62 104 PHE A N 1
ATOM 832 C CA . PHE A 1 104 ? -12.027 -7.000 3.000 1.00 92.62 104 PHE A CA 1
ATOM 833 C C . PHE A 1 104 ? -11.110 -7.680 1.984 1.00 92.62 104 PHE A C 1
ATOM 835 O O . PHE A 1 104 ? -9.894 -7.568 2.092 1.00 92.62 104 PHE A O 1
ATOM 842 N N . LYS A 1 105 ? -11.670 -8.388 0.994 1.00 86.12 105 LYS A N 1
ATOM 843 C CA . LYS A 1 105 ? -10.851 -9.026 -0.055 1.00 86.12 105 LYS A CA 1
ATOM 844 C C . LYS A 1 105 ? -10.013 -8.012 -0.841 1.00 86.12 105 LYS A C 1
ATOM 846 O O . LYS A 1 105 ? -8.905 -8.334 -1.251 1.00 86.12 105 LYS A O 1
ATOM 851 N N . GLU A 1 106 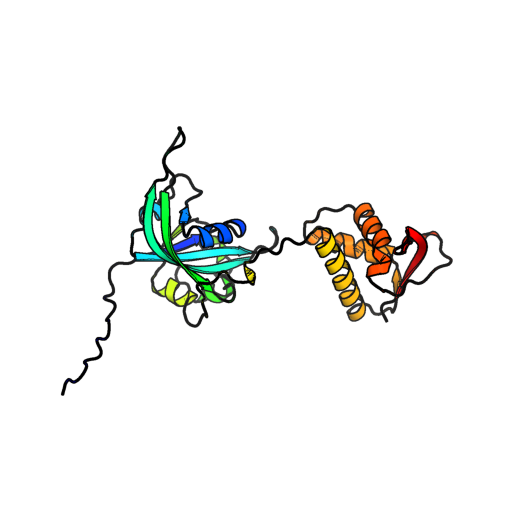? -10.544 -6.805 -0.999 1.00 85.25 106 GLU A N 1
ATOM 852 C CA . GLU A 1 106 ? -9.871 -5.649 -1.585 1.00 85.25 106 GLU A CA 1
ATOM 853 C C . GLU A 1 106 ? -10.005 -4.457 -0.623 1.00 85.25 106 GLU A C 1
ATOM 855 O O . GLU A 1 106 ? -11.104 -4.239 -0.094 1.00 85.25 106 GLU A O 1
ATOM 860 N N . PRO A 1 107 ? -8.941 -3.663 -0.399 1.00 88.81 107 PRO A N 1
ATOM 861 C CA . PRO A 1 107 ? 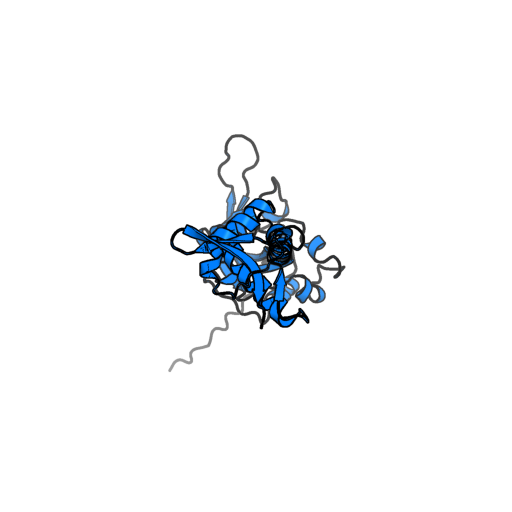-9.026 -2.457 0.414 1.00 88.81 107 PRO A CA 1
ATOM 862 C C . PRO A 1 107 ? -10.026 -1.452 -0.160 1.00 88.81 107 PRO A C 1
ATOM 864 O O . PRO A 1 107 ? -10.044 -1.164 -1.357 1.00 88.81 107 PRO A O 1
ATOM 867 N N . ILE A 1 108 ? -10.832 -0.851 0.710 1.00 91.31 108 ILE A N 1
ATOM 868 C CA . ILE A 1 108 ? -11.853 0.117 0.309 1.00 91.31 108 ILE A CA 1
ATOM 869 C C . ILE A 1 108 ? -11.290 1.517 0.496 1.00 91.31 108 ILE A C 1
ATOM 871 O O . ILE A 1 108 ? -11.189 2.012 1.617 1.00 91.31 108 ILE A O 1
ATOM 875 N N . LEU A 1 109 ? -10.945 2.177 -0.605 1.00 90.88 109 LEU A N 1
ATOM 876 C CA . LEU A 1 109 ? -10.467 3.558 -0.579 1.00 90.88 109 LEU A CA 1
ATOM 877 C C . LEU A 1 109 ? -11.512 4.473 0.071 1.00 90.88 109 LEU A C 1
ATOM 879 O O . LEU A 1 109 ? -12.659 4.518 -0.376 1.00 90.88 109 LEU A O 1
ATOM 883 N N . VAL A 1 110 ? -11.106 5.263 1.069 1.00 92.44 110 VAL A N 1
ATOM 884 C CA . VAL A 1 110 ? -12.013 6.175 1.794 1.00 92.44 110 VAL A CA 1
ATOM 885 C C . VAL A 1 110 ? -12.726 7.121 0.827 1.00 92.44 110 VAL A C 1
ATOM 887 O O . VAL A 1 110 ? -13.927 7.336 0.946 1.00 92.44 110 VAL A O 1
ATOM 890 N N . LYS A 1 111 ? -12.014 7.631 -0.187 1.00 89.19 111 LYS A N 1
ATOM 891 C CA . LYS A 1 111 ? -12.587 8.513 -1.218 1.00 89.19 111 LYS A CA 1
ATOM 892 C C . LYS A 1 111 ? -13.761 7.886 -1.988 1.00 89.19 111 LYS A C 1
ATOM 894 O O . LYS A 1 111 ? -14.620 8.625 -2.450 1.00 89.19 111 LYS A O 1
ATOM 899 N N . ASN A 1 112 ? -13.810 6.556 -2.114 1.00 89.38 112 ASN A N 1
ATOM 900 C CA . ASN A 1 112 ? -14.848 5.861 -2.880 1.00 89.38 112 ASN A CA 1
ATOM 901 C C . ASN A 1 112 ? -16.163 5.738 -2.100 1.00 89.38 112 ASN A C 1
ATOM 903 O O . ASN A 1 112 ? -17.208 5.589 -2.718 1.00 89.38 112 ASN A O 1
ATOM 907 N N . VAL A 1 113 ? -16.107 5.787 -0.767 1.00 91.69 113 VAL A N 1
ATOM 908 C CA . VAL A 1 113 ? -17.278 5.660 0.121 1.00 91.69 113 VAL A CA 1
ATOM 909 C C . VAL A 1 113 ? -17.597 6.957 0.861 1.00 91.69 113 VAL A C 1
ATOM 911 O O . VAL A 1 113 ? -18.594 7.034 1.559 1.00 91.69 113 VAL A O 1
ATOM 914 N N . ALA A 1 114 ? -16.786 8.006 0.700 1.00 91.94 114 ALA A N 1
ATOM 915 C CA . ALA A 1 114 ? -16.932 9.260 1.438 1.00 91.94 114 ALA A CA 1
ATOM 916 C C . ALA A 1 114 ? -18.295 9.952 1.260 1.00 91.94 114 ALA A C 1
ATOM 918 O O . ALA A 1 114 ? -18.688 10.726 2.124 1.00 91.94 114 ALA A O 1
ATOM 919 N N . ASN A 1 115 ? -19.003 9.689 0.157 1.00 90.50 115 ASN A N 1
ATOM 920 C CA . ASN A 1 115 ? -20.353 10.208 -0.080 1.00 90.50 115 ASN A CA 1
ATOM 921 C C . ASN A 1 115 ? -21.411 9.583 0.833 1.00 90.50 115 ASN A C 1
ATOM 923 O O . ASN A 1 115 ? -22.427 10.222 1.085 1.00 90.50 115 ASN A O 1
ATOM 927 N N . ASP A 1 116 ? -21.157 8.365 1.303 1.00 92.56 116 ASP A N 1
ATOM 928 C CA . ASP A 1 116 ? -22.099 7.555 2.070 1.00 92.56 116 ASP A CA 1
ATOM 929 C C . ASP A 1 116 ? -21.819 7.631 3.581 1.00 92.56 116 ASP A C 1
ATOM 931 O O . ASP A 1 116 ? -22.475 6.952 4.364 1.00 92.56 116 ASP A O 1
ATOM 935 N N . LEU A 1 117 ? -20.820 8.428 3.988 1.00 93.88 117 LEU A N 1
ATOM 936 C CA . LEU A 1 117 ? -20.374 8.573 5.372 1.00 93.88 117 LEU A CA 1
ATOM 937 C C . LEU A 1 117 ? -20.804 9.931 5.929 1.00 93.88 117 LEU A C 1
ATOM 939 O O . LEU A 1 117 ? -20.241 10.968 5.573 1.00 93.88 117 LEU A O 1
ATOM 943 N N . GLU A 1 118 ? -21.757 9.924 6.855 1.00 93.69 118 GLU A N 1
ATOM 944 C CA . GLU A 1 118 ? -22.365 11.116 7.450 1.00 93.69 118 GLU A CA 1
ATOM 945 C C . GLU A 1 118 ? -21.328 11.983 8.178 1.00 93.69 118 GLU A C 1
ATOM 947 O O . GLU A 1 118 ? -21.352 13.217 8.123 1.00 93.69 118 GLU A O 1
ATOM 952 N N . PHE A 1 119 ? -20.342 11.348 8.821 1.00 92.69 119 PHE A N 1
ATOM 953 C CA . PHE A 1 119 ? -19.284 12.074 9.519 1.00 92.69 119 PHE A CA 1
ATOM 954 C C . PHE A 1 119 ? -18.352 12.867 8.582 1.00 92.69 119 PHE A C 1
ATOM 956 O O . PHE A 1 119 ? -17.593 13.714 9.072 1.00 92.69 119 PHE A O 1
ATOM 963 N N . ILE A 1 120 ? -18.371 12.612 7.265 1.00 92.25 120 ILE A N 1
ATOM 964 C CA . ILE A 1 120 ? -17.542 13.296 6.263 1.00 92.25 120 ILE A CA 1
ATOM 965 C C . ILE A 1 120 ? -18.342 14.422 5.609 1.00 92.25 120 ILE A C 1
ATOM 967 O O . ILE A 1 120 ? -19.027 14.251 4.607 1.00 92.25 120 ILE A O 1
ATOM 971 N N . LYS A 1 121 ? -18.178 15.640 6.133 1.00 90.06 121 LYS A N 1
ATOM 972 C CA . LYS A 1 121 ? -18.873 16.823 5.592 1.00 90.06 121 LYS A CA 1
ATOM 973 C C . LYS A 1 121 ? -18.222 17.377 4.319 1.00 90.06 121 LYS A C 1
ATOM 975 O O . LYS A 1 121 ? -18.883 18.028 3.517 1.00 90.06 121 LYS A O 1
ATOM 980 N N . ARG A 1 122 ? -16.915 17.149 4.140 1.00 88.75 122 ARG A N 1
ATOM 981 C CA . ARG A 1 122 ? -16.118 17.638 3.002 1.00 88.75 122 ARG A CA 1
ATOM 982 C C . ARG A 1 122 ? -15.378 16.500 2.312 1.00 88.75 122 ARG A C 1
ATOM 984 O O . ARG A 1 122 ? -14.418 15.953 2.852 1.00 88.75 122 ARG A O 1
ATOM 991 N N . LYS A 1 123 ? -15.818 16.178 1.098 1.00 82.88 123 LYS A N 1
ATOM 992 C CA . LYS A 1 123 ? -15.375 15.015 0.312 1.00 82.88 123 LYS A CA 1
ATOM 993 C C . LYS A 1 123 ? -13.934 15.152 -0.187 1.00 82.88 123 LYS A C 1
ATOM 995 O O . LYS A 1 123 ? -13.167 14.197 -0.121 1.00 82.88 123 LYS A O 1
ATOM 1000 N N . ASP A 1 124 ? -13.549 16.362 -0.592 1.00 84.44 124 ASP A N 1
ATOM 1001 C CA . ASP A 1 124 ? -12.183 16.738 -0.988 1.00 84.44 124 ASP A CA 1
ATOM 1002 C C . ASP A 1 124 ? -11.161 16.546 0.144 1.00 84.44 124 ASP A C 1
ATOM 1004 O O . ASP A 1 124 ? -9.972 16.365 -0.104 1.00 84.44 124 ASP A O 1
ATOM 1008 N N . LYS A 1 125 ? -11.637 16.546 1.393 1.00 86.50 125 LYS A N 1
ATOM 1009 C CA . LYS A 1 125 ? -10.830 16.415 2.609 1.00 86.50 125 LYS A CA 1
ATOM 1010 C C . LYS A 1 125 ? -11.220 15.205 3.452 1.00 86.50 125 LYS A C 1
ATOM 1012 O O . LYS A 1 125 ? -11.015 15.207 4.662 1.00 86.50 125 LYS A O 1
ATOM 1017 N N . ALA A 1 126 ? -11.748 14.146 2.837 1.00 87.50 126 ALA A N 1
ATOM 1018 C CA . ALA A 1 126 ? -12.208 12.951 3.548 1.00 87.50 126 ALA A CA 1
ATOM 1019 C C . ALA A 1 126 ? -11.153 12.370 4.517 1.00 87.50 126 ALA A C 1
ATOM 1021 O O . ALA A 1 126 ? -11.479 11.981 5.638 1.00 87.50 126 ALA A O 1
ATOM 1022 N N . ALA A 1 127 ? -9.872 12.386 4.130 1.00 86.56 127 ALA A N 1
ATOM 1023 C CA . ALA A 1 127 ? -8.769 11.915 4.969 1.00 86.56 127 ALA A CA 1
ATOM 1024 C C . ALA A 1 127 ? -8.579 12.732 6.266 1.00 86.56 127 ALA A C 1
ATOM 1026 O O . ALA A 1 127 ? -8.152 12.175 7.279 1.00 86.56 127 ALA A O 1
ATOM 1027 N N . ASP A 1 128 ? -8.926 14.025 6.271 1.00 88.44 128 ASP A N 1
ATOM 1028 C CA . ASP A 1 128 ? -8.792 14.886 7.453 1.00 88.44 128 ASP A CA 1
ATOM 1029 C C . ASP A 1 128 ? -9.724 14.445 8.589 1.00 88.44 128 ASP A C 1
ATOM 1031 O O . ASP A 1 128 ? -9.356 14.532 9.762 1.00 88.44 128 ASP A O 1
ATOM 1035 N N . TYR A 1 129 ? -10.894 13.893 8.251 1.00 89.81 129 TYR A N 1
ATOM 1036 C CA . TYR A 1 129 ? -11.861 13.371 9.222 1.00 89.81 129 TYR A CA 1
ATOM 1037 C C . TYR A 1 129 ? -11.391 12.088 9.917 1.00 89.81 129 TYR A C 1
ATOM 1039 O O . TYR A 1 129 ? -12.001 11.681 10.905 1.00 89.81 129 TYR A O 1
ATOM 1047 N N . LEU A 1 130 ? -10.309 11.475 9.429 1.00 90.38 130 LEU A N 1
ATOM 1048 C CA . LEU A 1 130 ? -9.710 10.236 9.927 1.00 90.38 130 LEU A CA 1
ATOM 1049 C C . LEU A 1 130 ? -8.272 10.460 10.439 1.00 90.38 130 LEU A C 1
ATOM 1051 O O . LEU A 1 130 ? -7.449 9.545 10.463 1.00 90.38 130 LEU A O 1
ATOM 1055 N N . LYS A 1 131 ? -7.933 11.691 10.846 1.00 87.25 131 LYS A N 1
ATOM 1056 C CA . LYS A 1 131 ? -6.637 12.008 11.477 1.00 87.25 131 LYS A CA 1
ATOM 1057 C C . LYS A 1 131 ? -6.484 11.412 12.872 1.00 87.25 131 LYS A C 1
ATOM 1059 O O . LYS A 1 131 ? -5.383 11.021 13.241 1.00 87.25 131 LYS A O 1
ATOM 1064 N N . SER A 1 132 ? -7.573 11.345 13.633 1.00 86.94 132 SER A N 1
ATOM 1065 C CA . SER A 1 132 ? -7.581 10.741 14.963 1.00 86.94 132 SER A CA 1
ATOM 1066 C C . SER A 1 132 ? -7.350 9.235 14.888 1.00 86.94 132 SER A C 1
ATOM 1068 O O . SER A 1 132 ? -7.953 8.559 14.057 1.00 86.94 132 SER A O 1
ATOM 1070 N N . GLU A 1 133 ? -6.564 8.716 15.826 1.00 88.88 133 GLU A N 1
ATOM 1071 C CA . GLU A 1 133 ? -6.286 7.285 15.968 1.00 88.88 133 GLU A CA 1
ATOM 1072 C C . GLU A 1 133 ? -7.557 6.447 16.174 1.00 88.88 133 GLU A C 1
ATOM 1074 O O . GLU A 1 133 ? -7.699 5.378 15.587 1.00 88.88 133 GLU A O 1
ATOM 1079 N N . TYR A 1 134 ? -8.488 6.955 16.984 1.00 91.75 134 TYR A N 1
ATOM 1080 C CA . TYR A 1 134 ? -9.800 6.359 17.214 1.00 91.75 134 TYR A CA 1
ATOM 1081 C C . TYR A 1 134 ? -10.892 7.397 16.994 1.00 91.75 134 TYR A C 1
ATOM 1083 O O . TYR A 1 134 ? -10.841 8.496 17.558 1.00 91.75 134 TYR A O 1
ATOM 1091 N N . LYS A 1 135 ? -11.920 7.022 16.237 1.00 93.06 135 LYS A N 1
ATOM 1092 C CA . LYS A 1 135 ? -13.088 7.861 15.963 1.00 93.06 135 LYS A CA 1
ATOM 1093 C C . LYS A 1 135 ? -14.365 7.063 16.165 1.00 93.06 135 LYS A C 1
ATOM 1095 O O . LYS A 1 135 ? -14.519 6.024 15.540 1.00 93.06 135 LYS A O 1
ATOM 1100 N N . LYS A 1 136 ? -15.282 7.558 16.996 1.00 94.81 136 LYS A N 1
ATOM 1101 C CA . LYS A 1 136 ? -16.645 7.014 17.076 1.00 94.81 136 LYS A CA 1
ATOM 1102 C C . LYS A 1 136 ? -17.422 7.402 15.811 1.00 94.81 136 LYS A C 1
ATOM 1104 O O . LYS A 1 136 ? -17.308 8.546 15.367 1.00 94.81 136 LYS A O 1
ATOM 1109 N N . ILE A 1 137 ? -18.182 6.465 15.260 1.00 95.75 137 ILE A N 1
ATOM 1110 C CA . ILE A 1 137 ? -19.040 6.635 14.078 1.00 95.75 137 ILE A CA 1
ATOM 1111 C C . ILE A 1 137 ? -20.444 6.083 14.356 1.00 95.75 137 ILE A C 1
ATOM 1113 O O . ILE A 1 137 ? -20.654 5.425 15.380 1.00 95.75 137 ILE A O 1
ATOM 1117 N N . SER A 1 138 ? -21.400 6.368 13.471 1.00 95.56 138 SER A N 1
ATOM 1118 C CA . SER A 1 138 ? -22.741 5.786 13.552 1.00 95.56 138 SER A CA 1
ATOM 1119 C C . SER A 1 138 ? -22.749 4.323 13.089 1.00 95.56 138 SER A C 1
ATOM 1121 O O . SER A 1 138 ? -21.796 3.825 12.474 1.00 95.56 138 SER A O 1
ATOM 1123 N N . ALA A 1 139 ? -23.835 3.613 13.395 1.00 95.25 139 ALA A N 1
ATOM 1124 C CA . ALA A 1 139 ? -24.046 2.262 12.884 1.00 95.25 139 ALA A CA 1
ATOM 1125 C C . ALA A 1 139 ? -24.241 2.282 11.359 1.00 95.25 139 ALA A C 1
ATOM 1127 O O . ALA A 1 139 ? -23.807 1.368 10.658 1.00 95.25 139 ALA A O 1
ATOM 1128 N N . GLU A 1 140 ? -24.870 3.338 10.850 1.00 95.00 140 GLU A N 1
ATOM 1129 C CA . GLU A 1 140 ? -25.142 3.599 9.441 1.00 95.00 140 GLU A CA 1
ATOM 1130 C C . GLU A 1 140 ? -23.834 3.772 8.667 1.00 95.00 140 GLU A C 1
ATOM 1132 O O . GLU A 1 140 ? -23.641 3.096 7.658 1.00 95.00 140 GLU A O 1
ATOM 1137 N N . ASP A 1 141 ? -22.895 4.566 9.193 1.00 96.25 141 ASP A N 1
ATOM 1138 C CA . ASP A 1 141 ? -21.557 4.742 8.621 1.00 96.25 141 ASP A CA 1
ATOM 1139 C C . ASP A 1 141 ? -20.803 3.409 8.551 1.00 96.25 141 ASP A C 1
ATOM 1141 O O . ASP A 1 141 ? -20.194 3.065 7.536 1.00 96.25 141 ASP A O 1
ATOM 1145 N N . PHE A 1 142 ? -20.859 2.616 9.627 1.00 95.94 142 PHE A N 1
ATOM 1146 C CA . PHE A 1 142 ? -20.224 1.299 9.650 1.00 95.94 142 PHE A CA 1
ATOM 1147 C C . PHE A 1 142 ? -20.834 0.373 8.590 1.00 95.94 142 PHE A C 1
ATOM 1149 O O . PHE A 1 142 ? -20.113 -0.279 7.828 1.00 95.94 142 PHE A O 1
ATOM 1156 N N . LYS A 1 143 ? -22.171 0.332 8.516 1.00 94.38 143 LYS A N 1
ATOM 1157 C CA . LYS A 1 143 ? -22.908 -0.451 7.519 1.00 94.38 143 LYS A CA 1
ATOM 1158 C C . LYS A 1 143 ? -22.561 0.008 6.102 1.00 94.38 143 LYS A C 1
ATOM 1160 O O . LYS A 1 143 ? -22.355 -0.854 5.254 1.00 94.38 143 LYS A O 1
ATOM 1165 N N . ALA A 1 144 ? -22.436 1.310 5.844 1.00 94.62 144 ALA A N 1
ATOM 1166 C CA . ALA A 1 144 ? -22.084 1.853 4.532 1.00 94.62 144 ALA A CA 1
ATOM 1167 C C . ALA A 1 144 ? -20.724 1.340 4.030 1.00 94.62 144 ALA A C 1
ATOM 1169 O O . ALA A 1 144 ? -20.600 0.960 2.867 1.00 94.62 144 ALA A O 1
ATOM 1170 N N . VAL A 1 145 ? -19.722 1.231 4.912 1.00 93.81 145 VAL A N 1
ATOM 1171 C CA . VAL A 1 145 ? -18.410 0.672 4.541 1.00 93.81 145 VAL A CA 1
ATOM 1172 C C . VAL A 1 145 ? -18.489 -0.832 4.254 1.00 93.81 145 VAL A C 1
ATOM 1174 O O . VAL A 1 145 ? -17.884 -1.309 3.295 1.00 93.81 145 VAL A O 1
ATOM 1177 N N . VAL A 1 146 ? -19.219 -1.594 5.075 1.00 92.75 146 VAL A N 1
ATOM 1178 C CA . VAL A 1 146 ? -19.224 -3.070 5.025 1.00 92.75 146 VAL A CA 1
ATOM 1179 C C . VAL A 1 146 ? -20.191 -3.636 3.974 1.00 92.75 146 VAL A C 1
ATOM 1181 O O . VAL A 1 146 ? -19.959 -4.722 3.436 1.00 92.75 146 VAL A O 1
ATOM 1184 N N . LYS A 1 147 ? -21.287 -2.935 3.665 1.00 89.31 147 LYS A N 1
ATOM 1185 C CA . LYS A 1 147 ? -22.387 -3.440 2.828 1.00 89.31 147 LYS A CA 1
ATOM 1186 C C . LYS A 1 147 ? -21.906 -3.873 1.439 1.00 89.31 147 LYS A C 1
ATOM 1188 O O . LYS A 1 147 ? -21.260 -3.121 0.717 1.00 89.31 147 LYS A O 1
ATOM 1193 N N . GLY A 1 148 ? -22.259 -5.103 1.055 1.00 81.25 148 GLY A N 1
ATOM 1194 C CA . GLY A 1 148 ? -21.940 -5.671 -0.262 1.00 81.25 148 GLY A CA 1
ATOM 1195 C C . GLY A 1 148 ? -20.465 -6.040 -0.467 1.00 81.25 148 GLY A C 1
ATOM 1196 O O . GLY A 1 148 ? -20.081 -6.414 -1.574 1.00 81.25 148 GLY A O 1
ATOM 1197 N N . ARG A 1 149 ? -19.624 -5.951 0.571 1.00 87.81 149 ARG A N 1
ATOM 1198 C CA . ARG A 1 149 ? -18.192 -6.252 0.482 1.00 87.81 149 ARG A CA 1
ATOM 1199 C C . ARG A 1 149 ? -17.917 -7.692 0.888 1.00 87.81 149 ARG A C 1
ATOM 1201 O O . ARG A 1 149 ? -18.395 -8.172 1.913 1.00 87.81 149 ARG A O 1
ATOM 1208 N N . LYS A 1 150 ? -17.101 -8.384 0.092 1.00 87.06 150 LYS A N 1
ATOM 1209 C CA . LYS A 1 150 ? -16.594 -9.711 0.455 1.00 87.06 150 LYS A CA 1
ATOM 1210 C C . LYS A 1 150 ? -15.511 -9.542 1.517 1.00 87.06 150 LYS A C 1
ATOM 1212 O O . LYS A 1 150 ? -14.562 -8.788 1.303 1.00 87.06 150 LYS A O 1
ATOM 1217 N N . ALA A 1 151 ? -15.642 -10.270 2.619 1.00 89.62 151 ALA A N 1
ATOM 1218 C CA . ALA A 1 151 ? -14.650 -10.304 3.683 1.00 89.62 151 ALA A CA 1
ATOM 1219 C C . ALA A 1 151 ? -14.174 -11.736 3.962 1.00 89.62 151 ALA A C 1
ATOM 1221 O O . ALA A 1 151 ? -14.859 -12.701 3.623 1.00 89.62 151 ALA A O 1
ATOM 1222 N N . THR A 1 152 ? -12.991 -11.865 4.552 1.00 89.38 152 THR A N 1
ATOM 1223 C CA . THR A 1 152 ? -12.350 -13.131 4.918 1.00 89.38 152 THR A CA 1
ATOM 1224 C C . THR A 1 152 ? -11.703 -13.017 6.294 1.00 89.38 152 THR A C 1
ATOM 1226 O O . THR A 1 152 ? -11.232 -11.946 6.668 1.00 89.38 152 THR A O 1
ATOM 1229 N N . SER A 1 153 ? -11.677 -14.108 7.056 1.00 87.62 153 SER A N 1
ATOM 1230 C CA . SER A 1 153 ? -10.939 -14.168 8.327 1.00 87.62 153 SER A CA 1
ATOM 1231 C C . SER A 1 153 ? -9.461 -14.536 8.127 1.00 87.62 153 SER A C 1
ATOM 1233 O O . SER A 1 153 ? -8.656 -14.364 9.042 1.00 87.62 153 SER A O 1
ATOM 1235 N N . SER A 1 154 ? -9.092 -15.025 6.937 1.00 86.81 154 SER A N 1
ATOM 1236 C CA . SER A 1 154 ? -7.700 -15.284 6.554 1.00 86.81 154 SER A CA 1
ATOM 1237 C C . SER A 1 154 ? -6.950 -13.978 6.305 1.00 86.81 154 SER A C 1
ATOM 1239 O O . SER A 1 154 ? -7.547 -12.994 5.862 1.00 86.81 154 SER A O 1
ATOM 1241 N N . TYR A 1 155 ? -5.640 -13.974 6.555 1.00 83.69 155 TYR A N 1
ATOM 1242 C CA . TYR A 1 155 ? -4.796 -12.845 6.175 1.00 83.69 155 TYR A CA 1
ATOM 1243 C C . TYR A 1 155 ? -4.820 -12.669 4.646 1.00 83.69 155 TYR A C 1
ATOM 1245 O O . TYR A 1 155 ? -4.589 -13.653 3.947 1.00 83.69 155 TYR A O 1
ATOM 1253 N N . PRO A 1 156 ? -5.152 -11.485 4.103 1.00 80.88 156 PRO A N 1
ATOM 1254 C CA . PRO A 1 156 ? -5.255 -11.312 2.657 1.00 80.88 156 PRO A CA 1
ATOM 1255 C C . PRO A 1 156 ? -3.896 -11.202 1.968 1.00 80.88 156 PRO A C 1
ATOM 1257 O O . PRO A 1 156 ? -3.034 -10.463 2.437 1.00 80.88 156 PRO A O 1
ATOM 1260 N N . ASP A 1 157 ? -3.783 -11.789 0.776 1.00 76.75 157 ASP A N 1
ATOM 1261 C CA . ASP A 1 157 ? -2.588 -11.725 -0.081 1.00 76.75 157 ASP A CA 1
ATOM 1262 C C . ASP A 1 157 ? -2.135 -10.284 -0.374 1.00 76.75 157 ASP A C 1
ATOM 1264 O O . ASP A 1 157 ? -0.947 -9.991 -0.422 1.00 76.75 157 ASP A O 1
ATOM 1268 N N . HIS A 1 158 ? -3.070 -9.337 -0.519 1.00 71.19 158 HIS A N 1
ATOM 1269 C CA . HIS A 1 158 ? -2.734 -7.927 -0.766 1.00 71.19 158 HIS A CA 1
ATOM 1270 C C . HIS A 1 158 ? -2.140 -7.207 0.462 1.00 71.19 158 HIS A C 1
ATOM 1272 O O . HIS A 1 158 ? -1.652 -6.088 0.328 1.00 71.19 158 HIS A O 1
ATOM 1278 N N . LEU A 1 159 ? -2.220 -7.812 1.654 1.00 74.31 159 LEU A N 1
ATOM 1279 C CA . LEU A 1 159 ? -1.560 -7.350 2.882 1.00 74.31 159 LEU A CA 1
ATOM 1280 C C . LEU A 1 159 ? -0.305 -8.171 3.191 1.00 74.31 159 LEU A C 1
ATOM 1282 O O . LEU A 1 159 ? 0.411 -7.856 4.150 1.00 74.31 159 LEU A O 1
ATOM 1286 N N . GLU A 1 160 ? -0.030 -9.232 2.424 1.00 69.88 160 GLU A N 1
ATOM 1287 C CA . GLU A 1 160 ? 1.246 -9.928 2.495 1.00 69.88 160 GLU A CA 1
ATOM 1288 C C . GLU A 1 160 ? 2.326 -8.999 1.962 1.00 69.88 160 GLU A C 1
ATOM 1290 O O . GLU A 1 160 ? 2.436 -8.714 0.769 1.00 69.88 160 GLU A O 1
ATOM 1295 N N . LYS A 1 161 ? 3.143 -8.504 2.888 1.00 59.66 161 LYS A N 1
ATOM 1296 C CA . LYS A 1 161 ? 4.324 -7.730 2.552 1.00 59.66 161 LYS A CA 1
ATOM 1297 C C . LYS A 1 161 ? 5.316 -8.677 1.882 1.00 59.66 161 LYS A C 1
ATOM 1299 O O . LYS A 1 161 ? 6.103 -9.331 2.564 1.00 59.66 161 LYS A O 1
ATOM 1304 N N . ARG A 1 162 ? 5.271 -8.772 0.551 1.00 53.38 162 ARG A N 1
ATOM 1305 C CA . ARG A 1 162 ? 6.359 -9.384 -0.214 1.00 53.38 162 ARG A CA 1
ATOM 1306 C C . ARG A 1 162 ? 7.607 -8.554 0.058 1.00 53.38 162 ARG A C 1
ATOM 1308 O O . ARG A 1 162 ? 7.657 -7.367 -0.261 1.00 53.38 162 ARG A O 1
ATOM 1315 N N . ILE A 1 163 ? 8.575 -9.156 0.740 1.00 53.38 163 ILE A N 1
ATOM 1316 C CA . ILE A 1 163 ? 9.899 -8.567 0.901 1.00 53.38 163 ILE A CA 1
ATOM 1317 C C . ILE A 1 163 ? 10.563 -8.717 -0.460 1.00 53.38 163 ILE A C 1
ATOM 1319 O O . ILE A 1 163 ? 11.178 -9.740 -0.731 1.00 53.38 163 ILE A O 1
ATOM 1323 N N . TYR A 1 164 ? 10.372 -7.728 -1.329 1.00 58.47 164 TYR A N 1
ATOM 1324 C CA . TYR A 1 164 ? 11.176 -7.637 -2.534 1.00 58.47 164 TYR A CA 1
ATOM 1325 C C . TYR A 1 164 ? 12.582 -7.226 -2.119 1.00 58.47 164 TYR A C 1
ATOM 1327 O O . TYR A 1 164 ? 12.779 -6.242 -1.397 1.00 58.47 164 TYR A O 1
ATOM 1335 N N . THR A 1 165 ? 13.563 -7.990 -2.562 1.00 77.44 165 THR A N 1
ATOM 1336 C CA . THR A 1 165 ? 14.954 -7.564 -2.523 1.00 77.44 165 THR A CA 1
ATOM 1337 C C . THR A 1 165 ? 15.129 -6.328 -3.409 1.00 77.44 165 THR A C 1
ATOM 1339 O O . THR A 1 165 ? 14.401 -6.127 -4.383 1.00 77.44 165 THR A O 1
ATOM 1342 N N . THR A 1 166 ? 16.113 -5.482 -3.098 1.00 79.69 166 THR A N 1
ATOM 1343 C CA . THR A 1 166 ? 16.466 -4.338 -3.959 1.00 79.69 166 THR A CA 1
ATOM 1344 C C . THR A 1 166 ? 16.730 -4.786 -5.398 1.00 79.69 166 THR A C 1
ATOM 1346 O O . THR A 1 166 ? 16.368 -4.082 -6.334 1.00 79.69 166 THR A O 1
ATOM 1349 N N . GLU A 1 167 ? 17.321 -5.968 -5.570 1.00 85.31 167 GLU A N 1
ATOM 1350 C CA . GLU A 1 167 ? 17.563 -6.581 -6.872 1.00 85.31 167 GLU A CA 1
ATOM 1351 C C . GLU A 1 167 ? 16.262 -6.861 -7.634 1.00 85.31 167 GLU A C 1
ATOM 1353 O O . GLU A 1 167 ? 16.142 -6.423 -8.773 1.00 85.31 167 GLU A O 1
ATOM 1358 N N . GLU A 1 168 ? 15.273 -7.518 -7.019 1.00 84.38 168 GLU A N 1
ATOM 1359 C CA . GLU A 1 168 ? 13.978 -7.801 -7.663 1.00 84.38 168 GLU A CA 1
ATOM 1360 C C . GLU A 1 168 ? 13.272 -6.517 -8.103 1.00 84.38 168 GLU A C 1
ATOM 1362 O O . GLU A 1 168 ? 12.824 -6.419 -9.242 1.00 84.38 168 GLU A O 1
ATOM 1367 N N . VAL A 1 169 ? 13.255 -5.488 -7.248 1.00 86.81 169 VAL A N 1
ATOM 1368 C CA . VAL A 1 169 ? 12.648 -4.196 -7.605 1.00 86.81 169 VAL A CA 1
ATOM 1369 C C . VAL A 1 169 ? 13.367 -3.551 -8.791 1.00 86.81 169 VAL A C 1
ATOM 1371 O O . VAL A 1 169 ? 12.718 -2.981 -9.670 1.00 86.81 169 VAL A O 1
ATOM 1374 N N . LEU A 1 170 ? 14.700 -3.619 -8.835 1.00 92.00 170 LEU A N 1
ATOM 1375 C CA . LEU A 1 170 ? 15.478 -3.077 -9.946 1.00 92.00 170 LEU A CA 1
ATOM 1376 C C . LEU A 1 170 ? 15.254 -3.879 -11.237 1.00 92.00 170 LEU A C 1
ATOM 1378 O O . LEU A 1 170 ? 15.067 -3.269 -12.288 1.00 92.00 170 LEU A O 1
ATOM 1382 N N . MET A 1 171 ? 15.208 -5.213 -11.163 1.00 93.88 171 MET A N 1
ATOM 1383 C CA . MET A 1 171 ? 14.900 -6.084 -12.304 1.00 93.88 171 MET A CA 1
ATOM 1384 C C . MET A 1 171 ? 13.518 -5.769 -12.889 1.00 93.88 171 MET A C 1
ATOM 1386 O O . MET A 1 171 ? 13.403 -5.511 -14.088 1.00 93.88 171 MET A O 1
ATOM 1390 N N . ASP A 1 172 ? 12.487 -5.713 -12.045 1.00 90.62 172 ASP A N 1
ATOM 1391 C CA . ASP A 1 172 ? 11.118 -5.402 -12.466 1.00 90.62 172 ASP A CA 1
ATOM 1392 C C . ASP A 1 172 ? 11.015 -3.982 -13.037 1.00 90.62 172 ASP A C 1
ATOM 1394 O O . ASP A 1 172 ? 10.318 -3.749 -14.027 1.00 90.62 172 ASP A O 1
ATOM 1398 N N . SER A 1 173 ? 11.758 -3.029 -12.465 1.00 93.88 173 SER A N 1
ATOM 1399 C CA . SER A 1 173 ? 11.825 -1.656 -12.977 1.00 93.88 173 SER A CA 1
ATOM 1400 C C . SER A 1 173 ? 12.455 -1.588 -14.370 1.00 93.88 173 SER A C 1
ATOM 1402 O O . SER A 1 173 ? 12.001 -0.798 -15.198 1.00 93.88 173 SER A O 1
ATOM 1404 N N . VAL A 1 174 ? 13.477 -2.407 -14.653 1.00 97.12 174 VAL A N 1
ATOM 1405 C CA . VAL A 1 174 ? 14.097 -2.492 -15.986 1.00 97.12 174 VAL A CA 1
ATOM 1406 C C . VAL A 1 174 ? 13.104 -3.044 -17.005 1.00 97.12 174 VAL A C 1
ATOM 1408 O O . VAL A 1 174 ? 12.897 -2.410 -18.040 1.00 97.12 174 VAL A O 1
ATOM 1411 N N . TYR A 1 175 ? 12.460 -4.178 -16.712 1.00 96.12 175 TYR A N 1
ATOM 1412 C CA . TYR A 1 175 ? 11.466 -4.771 -17.613 1.00 96.12 175 TYR A CA 1
ATOM 1413 C C . TYR A 1 175 ? 10.279 -3.836 -17.850 1.00 96.12 175 TYR A C 1
ATOM 1415 O O . TYR A 1 175 ? 9.944 -3.542 -18.996 1.00 96.12 175 TYR A O 1
ATOM 1423 N N . GLY A 1 176 ? 9.701 -3.289 -16.778 1.00 94.56 176 GLY A N 1
ATOM 1424 C CA . GLY A 1 176 ? 8.563 -2.380 -16.874 1.00 94.56 176 GLY A CA 1
ATOM 1425 C C . GLY A 1 176 ? 8.883 -1.108 -17.662 1.00 94.56 176 GLY A C 1
ATOM 1426 O O . GLY A 1 176 ? 8.058 -0.649 -18.453 1.00 94.56 176 GLY A O 1
ATOM 1427 N N . LEU A 1 177 ? 10.088 -0.548 -17.497 1.00 96.81 177 LEU A N 1
ATOM 1428 C CA . LEU A 1 177 ? 10.525 0.594 -18.297 1.00 96.81 177 LEU A CA 1
ATOM 1429 C C . LEU A 1 177 ? 10.709 0.215 -19.770 1.00 96.81 177 LEU A C 1
ATOM 1431 O O . LEU A 1 177 ? 10.277 0.967 -20.641 1.00 96.81 177 LEU A O 1
ATOM 1435 N N . PHE A 1 178 ? 11.335 -0.926 -20.060 1.00 96.75 178 PHE A N 1
ATOM 1436 C CA . PHE A 1 178 ? 11.533 -1.396 -21.430 1.00 96.75 178 PHE A CA 1
ATOM 1437 C C . PHE A 1 178 ? 10.201 -1.579 -22.166 1.00 96.75 178 PHE A C 1
ATOM 1439 O O . PHE A 1 178 ? 10.018 -1.016 -23.248 1.00 96.75 178 PHE A O 1
ATOM 1446 N N . ASP A 1 179 ? 9.243 -2.269 -21.547 1.00 95.00 179 ASP A N 1
ATOM 1447 C CA . ASP A 1 179 ? 7.913 -2.485 -22.120 1.00 95.00 179 ASP A CA 1
ATOM 1448 C C . ASP A 1 179 ? 7.160 -1.166 -22.327 1.00 95.00 179 ASP A C 1
ATOM 1450 O O . ASP A 1 179 ? 6.571 -0.933 -23.386 1.00 95.00 179 ASP A O 1
ATOM 1454 N N . LEU A 1 180 ? 7.230 -0.251 -21.353 1.00 94.19 180 LEU A N 1
ATOM 1455 C CA . LEU A 1 180 ? 6.630 1.075 -21.480 1.00 94.19 180 LEU A CA 1
ATOM 1456 C C . LEU A 1 180 ? 7.214 1.846 -22.671 1.00 94.19 180 LEU A C 1
ATOM 1458 O O . LEU A 1 180 ? 6.466 2.442 -23.450 1.00 94.19 180 LEU A O 1
ATOM 1462 N N . LEU A 1 181 ? 8.538 1.847 -22.831 1.00 95.06 181 LEU A N 1
ATOM 1463 C CA . LEU A 1 181 ? 9.204 2.549 -23.930 1.00 95.06 181 LEU A CA 1
ATOM 1464 C C . LEU A 1 181 ? 8.894 1.910 -25.284 1.00 95.06 181 LEU A C 1
ATOM 1466 O O . LEU A 1 181 ? 8.654 2.638 -26.243 1.00 95.06 181 LEU A O 1
ATOM 1470 N N . LYS A 1 182 ? 8.800 0.580 -25.363 1.00 93.25 182 LYS A N 1
ATOM 1471 C CA . LYS A 1 182 ? 8.401 -0.139 -26.582 1.00 93.25 182 LYS A CA 1
ATOM 1472 C C . LYS A 1 182 ? 7.025 0.290 -27.104 1.00 93.25 182 LYS A C 1
ATOM 1474 O O . LYS A 1 182 ? 6.823 0.389 -28.317 1.00 93.25 182 LYS A O 1
ATOM 1479 N N . ILE A 1 183 ? 6.095 0.572 -26.191 1.00 91.88 183 ILE A N 1
ATOM 1480 C CA . ILE A 1 183 ? 4.731 1.024 -26.505 1.00 91.88 183 ILE A CA 1
ATOM 1481 C C . ILE A 1 183 ? 4.701 2.522 -26.838 1.00 91.88 183 ILE A C 1
ATOM 1483 O O . ILE A 1 183 ? 3.982 2.946 -27.741 1.00 91.88 183 ILE A O 1
ATOM 1487 N N . THR A 1 184 ? 5.449 3.338 -26.095 1.00 91.62 184 THR A N 1
ATOM 1488 C CA . THR A 1 184 ? 5.282 4.802 -26.108 1.00 91.62 184 THR A CA 1
ATOM 1489 C C . THR A 1 184 ? 6.256 5.544 -27.021 1.00 91.62 184 THR A C 1
ATOM 1491 O O . THR A 1 184 ? 5.930 6.634 -27.498 1.00 91.62 184 THR A O 1
ATOM 1494 N N . MET A 1 185 ? 7.442 4.993 -27.289 1.00 89.50 185 MET A N 1
ATOM 1495 C CA . MET A 1 185 ? 8.427 5.636 -28.155 1.00 89.50 185 MET A CA 1
ATOM 1496 C C . MET A 1 185 ? 8.126 5.407 -29.635 1.00 89.50 185 MET A C 1
ATOM 1498 O O . MET A 1 185 ? 7.755 4.322 -30.084 1.00 89.50 185 MET A O 1
ATOM 1502 N N . LYS A 1 186 ? 8.338 6.461 -30.429 1.00 84.00 186 LYS A N 1
ATOM 1503 C CA . LYS A 1 186 ? 8.199 6.392 -31.889 1.00 84.00 186 LYS A CA 1
ATOM 1504 C C . LYS A 1 186 ? 9.376 5.678 -32.565 1.00 84.00 186 LYS A C 1
ATOM 1506 O O . LYS A 1 186 ? 9.164 5.079 -33.611 1.00 84.00 186 LYS A O 1
ATOM 1511 N N . GLY A 1 187 ? 10.574 5.737 -31.979 1.00 85.88 187 GLY A N 1
ATOM 1512 C CA . GLY A 1 187 ? 11.784 5.107 -32.517 1.00 85.88 187 GLY A CA 1
ATOM 1513 C C . GLY A 1 187 ? 11.964 3.655 -32.076 1.00 85.88 187 GLY A C 1
ATOM 1514 O O . GLY A 1 187 ? 11.459 3.252 -31.031 1.00 85.88 187 GLY A O 1
ATOM 1515 N N . ASP A 1 188 ? 12.731 2.901 -32.861 1.00 92.25 188 ASP A N 1
ATOM 1516 C CA . ASP A 1 188 ? 12.965 1.467 -32.634 1.00 92.25 188 ASP A CA 1
ATOM 1517 C C . ASP A 1 188 ? 14.170 1.1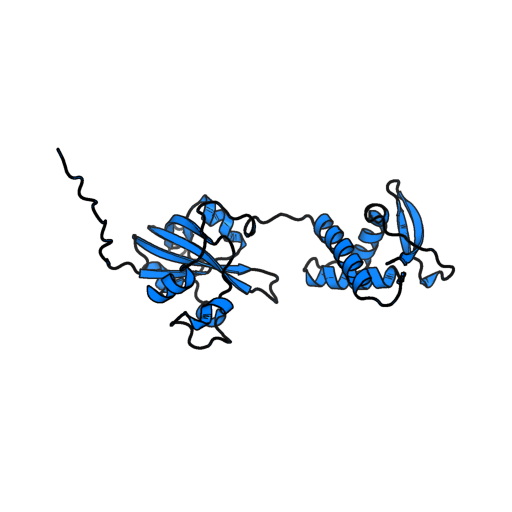89 -31.725 1.00 92.25 188 ASP A C 1
ATOM 1519 O O . ASP A 1 188 ? 14.432 0.043 -31.371 1.00 92.25 188 ASP A O 1
ATOM 1523 N N . MET A 1 189 ? 14.914 2.227 -31.337 1.00 94.88 189 MET A N 1
ATOM 1524 C CA . MET A 1 189 ? 16.084 2.125 -30.469 1.00 94.88 189 MET A CA 1
ATOM 1525 C C . MET A 1 189 ? 16.128 3.273 -29.461 1.00 94.88 189 MET A C 1
ATOM 1527 O O . MET A 1 189 ? 15.685 4.389 -29.738 1.00 94.88 189 MET A O 1
ATOM 1531 N N . ILE A 1 190 ? 16.725 3.001 -28.303 1.00 96.81 190 ILE A N 1
ATOM 1532 C CA . ILE A 1 190 ? 17.044 3.992 -27.274 1.00 96.81 190 ILE A CA 1
ATOM 1533 C C . ILE A 1 190 ? 18.515 3.873 -26.874 1.00 96.81 190 ILE A C 1
ATOM 1535 O O . ILE A 1 190 ? 19.048 2.772 -26.765 1.00 96.81 190 ILE A O 1
ATOM 1539 N N . GLU A 1 191 ? 19.182 5.005 -26.647 1.00 97.50 191 GLU A N 1
ATOM 1540 C CA . GLU A 1 191 ? 20.537 5.018 -26.084 1.00 97.50 191 GLU A CA 1
ATOM 1541 C C . GLU A 1 191 ? 20.536 4.431 -24.668 1.00 97.50 191 GLU A C 1
ATOM 1543 O O . GLU A 1 191 ? 19.715 4.823 -23.835 1.00 97.50 191 GLU A O 1
ATOM 1548 N N . ILE A 1 192 ? 21.487 3.546 -24.362 1.00 98.00 192 ILE A N 1
ATOM 1549 C CA . ILE A 1 192 ? 21.577 2.877 -23.055 1.00 98.00 192 ILE A CA 1
ATOM 1550 C C . ILE A 1 192 ? 21.691 3.911 -21.925 1.00 98.00 192 ILE A C 1
ATOM 1552 O O . ILE A 1 192 ? 20.962 3.820 -20.941 1.00 98.00 192 ILE A O 1
ATOM 1556 N N . LYS A 1 193 ? 22.508 4.961 -22.091 1.00 97.31 193 LYS A N 1
ATOM 1557 C CA . LYS A 1 193 ? 22.624 6.056 -21.107 1.00 97.31 193 LYS A CA 1
ATOM 1558 C C . LYS A 1 193 ? 21.290 6.766 -20.855 1.00 97.31 193 LYS A C 1
ATOM 1560 O O . LYS A 1 193 ? 20.944 7.084 -19.717 1.00 97.31 193 LYS A O 1
ATOM 1565 N N . SER A 1 194 ? 20.501 6.985 -21.909 1.00 96.94 194 SER A N 1
ATOM 1566 C CA . SER A 1 194 ? 19.165 7.582 -21.789 1.00 96.94 194 SER A CA 1
ATOM 1567 C C . SER A 1 194 ? 18.186 6.641 -21.085 1.00 96.94 194 SER A C 1
ATOM 1569 O O . SER A 1 194 ? 17.434 7.084 -20.216 1.00 96.94 194 SER A O 1
ATOM 1571 N N . PHE A 1 195 ? 18.234 5.343 -21.392 1.00 98.00 195 PHE A N 1
ATOM 1572 C CA . PHE A 1 195 ? 17.453 4.322 -20.694 1.00 98.00 195 PHE A CA 1
ATOM 1573 C C . PHE A 1 195 ? 17.775 4.292 -19.192 1.00 98.00 195 PHE A C 1
ATOM 1575 O O . PHE A 1 195 ? 16.869 4.423 -18.369 1.00 98.00 195 PHE A O 1
ATOM 1582 N N . ILE A 1 196 ? 19.060 4.232 -18.826 1.00 98.06 196 ILE A N 1
ATOM 1583 C CA . ILE A 1 196 ? 19.528 4.258 -17.429 1.00 98.06 196 ILE A CA 1
ATOM 1584 C C . ILE A 1 196 ? 19.082 5.547 -16.733 1.00 98.06 196 ILE A C 1
ATOM 1586 O O . ILE A 1 196 ? 18.622 5.514 -15.594 1.00 98.06 196 ILE A O 1
ATOM 1590 N N . LYS A 1 197 ? 19.126 6.694 -17.419 1.00 97.69 197 LYS A N 1
ATOM 1591 C CA . LYS A 1 197 ? 18.634 7.966 -16.871 1.00 97.69 197 LYS A CA 1
ATOM 1592 C C . LYS A 1 197 ? 17.139 7.922 -16.538 1.00 97.69 197 LYS A C 1
ATOM 1594 O O . LYS A 1 197 ? 16.731 8.488 -15.521 1.00 97.69 197 LYS A O 1
ATOM 1599 N N . TYR A 1 198 ? 16.313 7.284 -17.368 1.00 97.25 198 TYR A N 1
ATOM 1600 C CA . TYR A 1 198 ? 14.890 7.091 -17.068 1.00 97.25 198 TYR A CA 1
ATOM 1601 C C . TYR A 1 198 ? 14.673 6.079 -15.943 1.00 97.25 198 TYR A C 1
ATOM 1603 O O . TYR A 1 198 ? 13.868 6.340 -15.049 1.00 97.25 198 TYR A O 1
ATOM 1611 N N . LEU A 1 199 ? 15.440 4.989 -15.931 1.00 97.31 199 LEU A N 1
ATOM 1612 C CA . LEU A 1 199 ? 15.406 3.986 -14.872 1.00 97.31 199 LEU A CA 1
ATOM 1613 C C . LEU A 1 199 ? 15.762 4.595 -13.515 1.00 97.31 199 LEU A C 1
ATOM 1615 O O . LEU A 1 199 ? 15.028 4.421 -12.551 1.00 97.31 199 LEU A O 1
ATOM 1619 N N . HIS A 1 200 ? 16.827 5.390 -13.448 1.00 96.88 200 HIS A N 1
ATOM 1620 C CA . HIS A 1 200 ? 17.247 6.092 -12.239 1.00 96.88 200 HIS A CA 1
ATOM 1621 C C . HIS A 1 200 ? 16.138 7.005 -11.691 1.00 96.88 200 HIS A C 1
ATOM 1623 O O . HIS A 1 200 ? 15.862 7.004 -10.491 1.00 96.88 200 HIS A O 1
ATOM 1629 N N . LYS A 1 201 ? 15.427 7.734 -12.565 1.00 93.88 201 LYS A N 1
ATOM 1630 C CA . LYS A 1 201 ? 14.257 8.532 -12.157 1.00 93.88 201 LYS A CA 1
ATOM 1631 C C . LYS A 1 201 ? 13.124 7.660 -11.611 1.00 93.88 201 LYS A C 1
ATOM 1633 O O . LYS A 1 201 ? 12.521 8.027 -10.606 1.00 93.88 201 LYS A O 1
ATOM 1638 N N . LEU A 1 202 ? 12.840 6.531 -12.262 1.00 91.81 202 LEU A N 1
ATOM 1639 C CA . LEU A 1 202 ? 11.793 5.589 -11.859 1.00 91.81 202 LEU A CA 1
ATOM 1640 C C . LEU A 1 202 ? 12.096 4.968 -10.484 1.00 91.81 202 LEU A C 1
ATOM 1642 O O . LEU A 1 202 ? 11.278 5.039 -9.572 1.00 91.81 202 LEU A O 1
ATOM 1646 N N . VAL A 1 203 ? 13.305 4.441 -10.312 1.00 89.75 203 VAL A N 1
ATOM 1647 C CA . VAL A 1 203 ? 13.799 3.800 -9.084 1.00 89.75 203 VAL A CA 1
ATOM 1648 C C . VAL A 1 203 ? 13.797 4.772 -7.901 1.00 89.75 203 VAL A C 1
ATOM 1650 O O . VAL A 1 203 ? 13.347 4.428 -6.806 1.00 89.75 203 VAL A O 1
ATOM 1653 N N . ASN A 1 204 ? 14.218 6.021 -8.119 1.00 84.81 204 ASN A N 1
ATOM 1654 C CA . ASN A 1 204 ? 14.167 7.042 -7.074 1.00 84.81 204 ASN A CA 1
ATOM 1655 C C . ASN A 1 204 ? 12.739 7.483 -6.743 1.00 84.81 204 ASN A C 1
ATOM 1657 O O . ASN A 1 204 ? 12.448 7.748 -5.578 1.00 84.81 204 ASN A O 1
ATOM 1661 N N . ALA A 1 205 ? 11.820 7.489 -7.715 1.00 80.75 205 ALA A N 1
ATOM 1662 C CA . ALA A 1 205 ? 10.403 7.724 -7.440 1.00 80.75 205 ALA A CA 1
ATOM 1663 C C . ALA A 1 205 ? 9.785 6.620 -6.559 1.00 80.75 205 ALA A C 1
ATOM 1665 O O . ALA A 1 205 ? 8.878 6.911 -5.779 1.00 80.75 205 ALA A O 1
ATOM 1666 N N . TYR A 1 206 ? 10.310 5.390 -6.626 1.00 75.50 206 TYR A N 1
ATOM 1667 C CA . TYR A 1 206 ? 9.950 4.282 -5.733 1.00 75.50 206 TYR A CA 1
ATOM 1668 C C . TYR A 1 206 ? 10.647 4.317 -4.361 1.00 75.50 206 TYR A C 1
ATOM 1670 O O . TYR A 1 206 ? 10.303 3.526 -3.485 1.00 75.50 206 TYR A O 1
ATOM 1678 N N . GLY A 1 207 ? 11.569 5.258 -4.126 1.00 73.25 207 GLY A N 1
ATOM 1679 C CA . GLY A 1 207 ? 12.190 5.485 -2.817 1.00 73.25 207 GLY A CA 1
ATOM 1680 C C . GLY A 1 207 ? 13.431 4.639 -2.518 1.00 73.25 207 GLY A C 1
ATOM 1681 O O . GLY A 1 207 ? 13.843 4.581 -1.362 1.00 73.25 207 GLY A O 1
ATOM 1682 N N . LEU A 1 208 ? 14.042 4.011 -3.530 1.00 78.50 208 LEU A N 1
ATOM 1683 C CA . LEU A 1 208 ? 15.272 3.221 -3.366 1.00 78.50 208 LEU A CA 1
ATOM 1684 C C . LEU A 1 208 ? 16.545 4.072 -3.190 1.00 78.50 208 LEU A C 1
ATOM 1686 O O . LEU A 1 208 ? 17.567 3.527 -2.783 1.00 78.50 208 LEU A O 1
ATOM 1690 N N . SER A 1 209 ? 16.476 5.386 -3.449 1.00 81.31 209 SER A N 1
ATOM 1691 C CA . SER A 1 209 ? 17.561 6.364 -3.245 1.00 81.31 209 SER A CA 1
ATOM 1692 C C . SER A 1 209 ? 18.927 5.877 -3.755 1.00 81.31 209 SER A C 1
ATOM 1694 O O . SER A 1 209 ? 19.887 5.807 -2.991 1.00 81.31 209 SER A O 1
ATOM 1696 N N . LYS A 1 210 ? 18.999 5.511 -5.039 1.00 87.88 210 LYS A N 1
ATOM 1697 C CA . LYS A 1 210 ? 20.223 5.048 -5.712 1.00 87.88 210 LYS A CA 1
ATOM 1698 C C . LYS A 1 210 ? 20.843 6.166 -6.536 1.00 87.88 210 LYS A C 1
ATOM 1700 O O . LYS A 1 210 ? 20.102 6.955 -7.122 1.00 87.88 210 LYS A O 1
ATOM 1705 N N . SER A 1 211 ? 22.174 6.227 -6.592 1.00 94.81 211 SER A N 1
ATOM 1706 C CA . SER A 1 211 ? 22.874 7.133 -7.508 1.00 94.81 211 SER A CA 1
ATOM 1707 C C . SER A 1 211 ? 22.736 6.658 -8.958 1.00 94.81 211 SER A C 1
ATOM 1709 O O . SER A 1 211 ? 22.384 5.506 -9.226 1.00 94.81 211 SER A O 1
ATOM 1711 N N . TYR A 1 212 ? 23.020 7.542 -9.915 1.00 95.75 212 TYR A N 1
ATOM 1712 C CA . TYR A 1 212 ? 23.017 7.167 -11.327 1.00 95.75 212 TYR A CA 1
ATOM 1713 C C . TYR A 1 212 ? 24.056 6.066 -11.605 1.00 95.75 212 TYR A C 1
ATOM 1715 O O . TYR A 1 212 ? 23.746 5.097 -12.291 1.00 95.75 212 TYR A O 1
ATOM 1723 N N . GLU A 1 213 ? 25.241 6.167 -11.002 1.00 96.44 213 GLU A N 1
ATOM 1724 C CA . GLU A 1 213 ? 26.343 5.208 -11.130 1.00 96.44 213 GLU A CA 1
ATOM 1725 C C . GLU A 1 213 ? 25.975 3.834 -10.558 1.00 96.44 213 GLU A C 1
ATOM 1727 O O . GLU A 1 213 ? 26.320 2.812 -11.146 1.00 96.44 213 GLU A O 1
ATOM 1732 N N . GLU A 1 214 ? 25.240 3.783 -9.441 1.00 95.88 214 GLU A N 1
ATOM 1733 C CA . GLU A 1 214 ? 24.740 2.519 -8.886 1.00 95.88 214 GLU A CA 1
ATOM 1734 C C . GLU A 1 214 ? 23.731 1.842 -9.823 1.00 95.88 214 GLU A C 1
ATOM 1736 O O . GLU A 1 214 ? 23.762 0.621 -9.986 1.00 95.88 214 GLU A O 1
ATOM 1741 N N . VAL A 1 215 ? 22.839 2.619 -10.446 1.00 97.06 215 VAL A N 1
ATOM 1742 C CA . VAL A 1 215 ? 21.848 2.098 -11.402 1.00 97.06 215 VAL A CA 1
ATOM 1743 C C . VAL A 1 215 ? 22.518 1.663 -12.706 1.00 97.06 215 VAL A C 1
ATOM 1745 O O . VAL A 1 215 ? 22.161 0.618 -13.249 1.00 97.06 215 VAL A O 1
ATOM 1748 N N . GLU A 1 216 ? 23.504 2.422 -13.192 1.00 97.50 216 GLU A N 1
ATOM 1749 C CA . GLU A 1 216 ? 24.315 2.049 -14.354 1.00 97.50 216 GLU A CA 1
ATOM 1750 C C . GLU A 1 216 ? 25.061 0.743 -14.095 1.00 97.50 216 GLU A C 1
ATOM 1752 O O . GLU A 1 216 ? 24.915 -0.199 -14.870 1.00 97.50 216 GLU A O 1
ATOM 1757 N N . LYS A 1 217 ? 25.770 0.644 -12.966 1.00 96.88 217 LYS A N 1
ATOM 1758 C CA . LYS A 1 217 ? 26.481 -0.573 -12.572 1.00 96.88 217 LYS A CA 1
ATOM 1759 C C . LYS A 1 217 ? 25.539 -1.773 -12.500 1.00 96.88 217 LYS A C 1
ATOM 1761 O O . LYS A 1 217 ? 25.833 -2.808 -13.093 1.00 96.88 217 LYS A O 1
ATOM 1766 N N . PHE A 1 218 ? 24.390 -1.619 -11.838 1.00 97.00 218 PHE A N 1
ATOM 1767 C CA . PHE A 1 218 ? 23.387 -2.678 -11.756 1.00 97.00 218 PHE A CA 1
ATOM 1768 C C . PHE A 1 218 ? 22.940 -3.146 -13.144 1.00 97.00 218 PHE A C 1
ATOM 1770 O O . PHE A 1 218 ? 22.935 -4.347 -13.416 1.00 97.00 218 PHE A O 1
ATOM 1777 N N . TYR A 1 219 ? 22.579 -2.212 -14.028 1.00 97.69 219 TYR A N 1
ATOM 1778 C CA . TYR A 1 219 ? 22.149 -2.545 -15.382 1.00 97.69 219 TYR A CA 1
ATOM 1779 C C . TYR A 1 219 ? 23.265 -3.245 -16.166 1.00 97.69 219 TYR A C 1
ATOM 1781 O O . TYR A 1 219 ? 23.014 -4.276 -16.788 1.00 97.69 219 TYR A O 1
ATOM 1789 N N . SER A 1 220 ? 24.496 -2.733 -16.099 1.00 97.19 220 SER A N 1
ATOM 1790 C CA . SER A 1 220 ? 25.657 -3.296 -16.789 1.00 97.19 220 SER A CA 1
ATOM 1791 C C . SER A 1 220 ? 25.971 -4.726 -16.354 1.00 97.19 220 SER A C 1
ATOM 1793 O O . SER A 1 220 ? 26.216 -5.572 -17.211 1.00 97.19 220 SER A O 1
ATOM 1795 N N . GLU A 1 221 ? 25.937 -5.012 -15.051 1.00 96.81 221 GLU A N 1
ATOM 1796 C CA . GLU A 1 221 ? 26.227 -6.342 -14.489 1.00 96.81 221 GLU A CA 1
ATOM 1797 C C . GLU A 1 221 ? 25.104 -7.362 -14.749 1.00 96.81 221 GLU A C 1
ATOM 1799 O O . GLU A 1 221 ? 25.341 -8.570 -14.751 1.00 96.81 221 GLU A O 1
ATOM 1804 N N . ASN A 1 222 ? 23.878 -6.889 -14.992 1.00 96.62 222 ASN A N 1
ATOM 1805 C CA . ASN A 1 222 ? 22.696 -7.736 -15.173 1.00 96.62 222 ASN A CA 1
ATOM 1806 C C . ASN A 1 222 ? 22.157 -7.750 -16.609 1.00 96.62 222 ASN A C 1
ATOM 1808 O O . ASN A 1 222 ? 21.155 -8.415 -16.870 1.00 96.62 222 ASN A O 1
ATOM 1812 N N . ALA A 1 223 ? 22.814 -7.068 -17.554 1.00 95.44 223 ALA A N 1
ATOM 1813 C CA . ALA A 1 223 ? 22.340 -6.903 -18.929 1.00 95.44 223 ALA A CA 1
ATOM 1814 C C . ALA A 1 223 ? 21.988 -8.236 -19.614 1.00 95.44 223 ALA A C 1
ATOM 1816 O O . ALA A 1 223 ? 20.967 -8.347 -20.297 1.00 95.44 223 ALA A O 1
ATOM 1817 N N . TRP A 1 224 ? 22.799 -9.267 -19.365 1.00 93.38 224 TRP A N 1
ATOM 1818 C CA . TRP A 1 224 ? 22.617 -10.623 -19.884 1.00 93.38 224 TRP A CA 1
ATOM 1819 C C . TRP A 1 224 ? 21.314 -11.298 -19.431 1.00 93.38 224 TRP A C 1
ATOM 1821 O O . TRP A 1 224 ? 20.803 -12.181 -20.121 1.00 93.38 224 TRP A O 1
ATOM 1831 N N . ARG A 1 225 ? 20.740 -10.879 -18.297 1.00 94.50 225 ARG A N 1
ATOM 1832 C CA . ARG A 1 225 ? 19.493 -11.441 -17.753 1.00 94.50 225 ARG A CA 1
ATOM 1833 C C . ARG A 1 225 ? 18.261 -10.923 -18.482 1.00 94.50 225 ARG A C 1
ATOM 1835 O O . ARG A 1 225 ? 17.280 -11.655 -18.567 1.00 94.50 225 ARG A O 1
ATOM 1842 N N . PHE A 1 226 ? 18.311 -9.697 -19.007 1.00 92.75 226 PHE A N 1
ATOM 1843 C CA . PHE A 1 226 ? 17.157 -9.040 -19.633 1.00 92.75 226 PHE A CA 1
ATOM 1844 C C . PHE A 1 226 ? 16.840 -9.568 -21.033 1.00 92.75 226 PHE A C 1
ATOM 1846 O O . PHE A 1 226 ? 15.715 -9.416 -21.503 1.00 92.75 226 PHE A O 1
ATOM 1853 N N . LYS A 1 227 ? 17.822 -10.188 -21.706 1.00 90.50 227 LYS A N 1
ATOM 1854 C CA . LYS A 1 227 ? 17.706 -10.685 -23.092 1.00 90.50 227 LYS A CA 1
ATOM 1855 C C . LYS A 1 227 ? 17.258 -9.610 -24.095 1.00 90.50 227 LYS A C 1
ATOM 1857 O O . LYS A 1 227 ? 16.651 -9.926 -25.116 1.00 90.50 227 LYS A O 1
ATOM 1862 N N . PHE A 1 228 ? 17.547 -8.343 -23.804 1.00 95.69 228 PHE A N 1
ATOM 1863 C CA . PHE A 1 228 ? 17.341 -7.251 -24.750 1.00 95.69 228 PHE A CA 1
ATOM 1864 C C . PHE A 1 228 ? 18.384 -7.325 -25.869 1.00 95.69 228 PHE A C 1
ATOM 1866 O O . PHE A 1 228 ? 19.504 -7.783 -25.652 1.00 95.69 228 PHE A O 1
ATOM 1873 N N . GLU A 1 229 ? 18.032 -6.857 -27.066 1.00 96.12 229 GLU A N 1
ATOM 1874 C CA . GLU A 1 229 ? 18.988 -6.751 -28.170 1.00 96.12 229 GLU A CA 1
ATOM 1875 C C . GLU A 1 229 ? 19.774 -5.438 -28.027 1.00 96.12 229 GLU A C 1
ATOM 1877 O O . GLU A 1 229 ? 19.233 -4.346 -28.224 1.00 96.12 229 GLU A O 1
ATOM 1882 N N . HIS A 1 230 ? 21.055 -5.535 -27.656 1.00 96.75 230 HIS A N 1
ATOM 1883 C CA . HIS A 1 230 ? 21.960 -4.386 -27.563 1.00 96.75 230 HIS A CA 1
ATOM 1884 C C . HIS A 1 230 ? 22.730 -4.178 -28.868 1.00 96.75 230 HIS A C 1
ATOM 1886 O O . HIS A 1 230 ? 23.268 -5.116 -29.456 1.00 96.75 230 HIS A O 1
ATOM 1892 N N . VAL A 1 231 ? 22.833 -2.923 -29.305 1.00 96.56 231 VAL A N 1
ATOM 1893 C CA . VAL A 1 231 ? 23.454 -2.545 -30.581 1.00 96.56 231 VAL A CA 1
ATOM 1894 C C . VAL A 1 231 ? 24.679 -1.663 -30.334 1.00 96.56 231 VAL A C 1
ATOM 1896 O O . VAL A 1 231 ? 24.665 -0.742 -29.509 1.00 96.56 231 VAL A O 1
ATOM 1899 N N . LYS A 1 232 ? 25.774 -1.963 -31.042 1.00 94.88 232 LYS A N 1
ATOM 1900 C CA . LYS A 1 232 ? 27.040 -1.217 -30.974 1.00 94.88 232 LYS A CA 1
ATOM 1901 C C . LYS A 1 232 ? 26.952 0.109 -31.737 1.00 94.88 232 LYS A C 1
ATOM 1903 O O . LYS A 1 232 ? 26.155 0.256 -32.656 1.00 94.88 232 LYS A O 1
ATOM 1908 N N . SER A 1 233 ? 27.826 1.051 -31.390 1.00 92.88 233 SER A N 1
ATOM 1909 C CA . SER A 1 233 ? 28.036 2.300 -32.133 1.00 92.88 233 SER A CA 1
ATOM 1910 C C . SER A 1 233 ? 29.524 2.537 -32.359 1.00 92.88 233 SER A C 1
ATOM 1912 O O . SER A 1 233 ? 30.356 2.002 -31.630 1.00 92.88 233 SER A O 1
ATOM 1914 N N . LYS A 1 234 ? 29.850 3.354 -33.365 1.00 89.75 234 LYS A N 1
ATOM 1915 C CA . LYS A 1 234 ? 31.203 3.902 -33.559 1.00 89.75 234 LYS A CA 1
ATOM 1916 C C . LYS A 1 234 ? 31.463 5.135 -32.689 1.00 89.75 234 LYS A C 1
ATOM 1918 O O . LYS A 1 234 ? 32.612 5.521 -32.518 1.00 89.75 234 LYS A O 1
ATOM 1923 N N . ASP A 1 235 ? 30.403 5.749 -32.174 1.00 91.31 235 ASP A N 1
ATOM 1924 C CA . ASP A 1 235 ? 30.482 6.905 -31.289 1.00 91.31 235 ASP A CA 1
ATOM 1925 C C . ASP A 1 235 ? 30.851 6.454 -29.870 1.00 91.31 235 ASP A C 1
ATOM 1927 O O . ASP A 1 235 ? 30.048 5.814 -29.183 1.00 91.31 235 ASP A O 1
ATOM 1931 N N . VAL A 1 236 ? 32.082 6.771 -29.465 1.00 87.44 236 VAL A N 1
ATOM 1932 C CA . VAL A 1 236 ? 32.669 6.360 -28.184 1.00 87.44 236 VAL A CA 1
ATOM 1933 C C . VAL A 1 236 ? 31.930 6.992 -27.004 1.00 87.44 236 VAL A C 1
ATOM 1935 O O . VAL A 1 236 ? 31.748 6.333 -25.980 1.00 87.44 236 VAL A O 1
ATOM 1938 N N . ASP A 1 237 ? 31.404 8.209 -27.160 1.00 90.81 237 ASP A N 1
ATOM 1939 C CA . ASP A 1 237 ? 30.728 8.935 -26.079 1.00 90.81 237 ASP A CA 1
ATOM 1940 C C . ASP A 1 237 ? 29.379 8.309 -25.712 1.00 90.81 237 ASP A C 1
ATOM 1942 O O . ASP A 1 237 ? 28.835 8.551 -24.629 1.00 90.81 237 ASP A O 1
ATOM 1946 N N . LYS A 1 238 ? 28.842 7.452 -26.581 1.00 91.25 238 LYS A N 1
ATOM 1947 C CA . LYS A 1 238 ? 27.576 6.741 -26.363 1.00 91.25 238 LYS A CA 1
ATOM 1948 C C . LYS A 1 238 ? 27.751 5.359 -25.752 1.00 91.25 238 LYS A C 1
ATOM 1950 O O . LYS A 1 238 ? 26.758 4.752 -25.355 1.00 91.25 238 LYS A O 1
ATOM 1955 N N . LEU A 1 239 ? 28.982 4.863 -25.673 1.00 93.12 239 LEU A N 1
ATOM 1956 C CA . LEU A 1 239 ? 29.249 3.509 -25.220 1.00 93.12 239 LEU A CA 1
ATOM 1957 C C . LEU A 1 239 ? 29.009 3.352 -23.714 1.00 93.12 239 LEU A C 1
ATOM 1959 O O . LEU A 1 239 ? 29.357 4.213 -22.904 1.00 93.12 239 LEU A O 1
ATOM 1963 N N . VAL A 1 240 ? 28.418 2.212 -23.369 1.00 96.00 240 VAL A N 1
ATOM 1964 C CA . VAL A 1 240 ? 28.251 1.682 -22.017 1.00 96.00 240 VAL A CA 1
ATOM 1965 C C . VAL A 1 240 ? 28.748 0.243 -22.038 1.00 96.00 240 VAL A C 1
ATOM 1967 O O . VAL A 1 240 ? 28.375 -0.542 -22.915 1.00 96.00 240 VAL A O 1
ATOM 1970 N N . THR A 1 241 ? 29.618 -0.098 -21.094 1.00 97.00 241 THR A N 1
ATOM 1971 C CA . THR A 1 241 ? 30.174 -1.447 -20.960 1.00 97.00 241 THR A CA 1
ATOM 1972 C C . THR A 1 241 ? 29.181 -2.341 -20.232 1.00 97.00 241 THR A C 1
ATOM 1974 O O . THR A 1 241 ? 28.786 -2.036 -19.107 1.00 97.00 241 THR A O 1
ATOM 1977 N N . LEU A 1 242 ? 28.775 -3.431 -20.883 1.00 97.06 242 LEU A N 1
ATOM 1978 C CA . LEU A 1 242 ? 27.859 -4.438 -20.352 1.00 97.06 242 LEU A CA 1
ATOM 1979 C C . LEU A 1 242 ? 28.603 -5.758 -20.156 1.00 97.06 242 LEU A C 1
ATOM 1981 O O . LEU A 1 242 ? 29.552 -6.042 -20.892 1.00 97.06 242 LEU A O 1
ATOM 1985 N N . TYR A 1 243 ? 28.151 -6.557 -19.193 1.00 95.44 243 TYR A N 1
ATOM 1986 C CA . TYR A 1 243 ? 28.784 -7.818 -18.823 1.00 95.44 243 TYR A CA 1
ATOM 1987 C C . TYR A 1 243 ? 27.875 -9.011 -19.126 1.00 95.44 243 TYR A C 1
ATOM 1989 O O . TYR A 1 243 ? 26.650 -8.929 -18.990 1.00 95.44 243 TYR A O 1
ATOM 1997 N N . ASP A 1 244 ? 28.482 -10.121 -19.542 1.00 91.94 244 ASP A N 1
ATOM 1998 C CA . ASP A 1 244 ? 27.803 -11.410 -19.645 1.00 91.94 244 ASP A CA 1
ATOM 1999 C C . ASP A 1 244 ? 27.786 -12.168 -18.301 1.00 91.94 244 ASP A C 1
ATOM 2001 O O . ASP A 1 244 ? 28.326 -11.717 -17.289 1.00 91.94 244 ASP A O 1
ATOM 2005 N N . ASN A 1 245 ? 27.163 -13.348 -18.285 1.00 89.81 245 ASN A N 1
ATOM 2006 C CA . ASN A 1 245 ? 27.085 -14.221 -17.109 1.00 89.81 245 ASN A CA 1
ATOM 2007 C C . ASN A 1 245 ? 28.447 -14.797 -16.664 1.00 89.81 245 ASN A C 1
ATOM 2009 O O . ASN A 1 245 ? 28.524 -15.403 -15.597 1.00 89.81 245 ASN A O 1
ATOM 2013 N N . HIS A 1 246 ? 29.497 -14.640 -17.473 1.00 88.94 246 HIS A N 1
ATOM 2014 C CA . HIS A 1 246 ? 30.869 -15.058 -17.187 1.00 88.94 246 HIS A CA 1
ATOM 2015 C C . HIS A 1 246 ? 31.777 -13.877 -16.800 1.00 88.94 246 HIS A C 1
ATOM 2017 O O . HIS A 1 246 ? 32.946 -14.088 -16.482 1.00 88.94 246 HIS A O 1
ATOM 2023 N N . GLY A 1 247 ? 31.252 -12.647 -16.796 1.00 86.62 247 GLY A N 1
ATOM 2024 C CA . GLY A 1 247 ? 32.004 -11.429 -16.499 1.00 86.62 247 GLY A CA 1
ATOM 2025 C C . GLY A 1 247 ? 32.797 -10.870 -17.684 1.00 86.62 247 GLY A C 1
ATOM 2026 O O . GLY A 1 247 ? 33.550 -9.912 -17.500 1.00 86.62 247 GLY A O 1
ATOM 2027 N N . ASN A 1 248 ? 32.631 -11.410 -18.896 1.00 92.69 248 ASN A N 1
ATOM 2028 C CA . ASN A 1 248 ? 33.223 -10.807 -20.088 1.00 92.69 248 ASN A CA 1
ATOM 2029 C C . ASN A 1 248 ? 32.480 -9.518 -20.427 1.00 92.69 248 ASN A C 1
ATOM 2031 O O . ASN A 1 248 ? 31.257 -9.445 -20.299 1.00 92.69 248 ASN A O 1
ATOM 2035 N N . SER A 1 249 ? 33.215 -8.510 -20.890 1.00 94.19 249 SER A N 1
ATOM 2036 C CA . SER A 1 249 ? 32.662 -7.187 -21.142 1.00 94.19 249 SER A CA 1
ATOM 2037 C C . SER A 1 249 ? 32.632 -6.836 -22.626 1.00 94.19 249 SER A C 1
ATOM 2039 O O . SER A 1 249 ? 33.567 -7.106 -23.382 1.00 94.19 249 SER A O 1
ATOM 2041 N N . ILE A 1 250 ? 31.534 -6.217 -23.056 1.00 94.31 250 ILE A N 1
ATOM 2042 C CA . ILE A 1 250 ? 31.371 -5.676 -24.406 1.00 94.31 250 ILE A CA 1
ATOM 2043 C C . ILE A 1 250 ? 30.653 -4.333 -24.298 1.00 94.31 250 ILE A C 1
ATOM 2045 O O . ILE A 1 250 ? 29.666 -4.191 -23.576 1.00 94.31 250 ILE A O 1
ATOM 2049 N N . SER A 1 251 ? 31.139 -3.334 -25.030 1.00 96.19 251 SER A N 1
ATOM 2050 C CA . SER A 1 251 ? 30.517 -2.013 -25.060 1.00 96.19 251 SER A CA 1
ATOM 2051 C C . SER A 1 251 ? 29.439 -1.912 -26.138 1.00 96.19 251 SER A C 1
ATOM 2053 O O . SER A 1 251 ? 29.652 -2.273 -27.299 1.00 96.19 251 SER A O 1
ATOM 2055 N N . PHE A 1 252 ? 28.291 -1.368 -25.748 1.00 97.19 252 PHE A N 1
ATOM 2056 C CA . PHE A 1 252 ? 27.137 -1.114 -26.606 1.00 97.19 252 PHE A CA 1
ATOM 2057 C C . PHE A 1 252 ? 26.671 0.328 -26.435 1.00 97.19 252 PHE A C 1
ATOM 2059 O O . PHE A 1 252 ? 27.014 0.978 -25.453 1.00 97.19 252 PHE A O 1
ATOM 2066 N N . ALA A 1 253 ? 25.880 0.835 -27.375 1.00 97.06 253 ALA A N 1
ATOM 2067 C CA . ALA A 1 253 ? 25.340 2.193 -27.298 1.00 97.06 253 ALA A CA 1
ATOM 2068 C C . ALA A 1 253 ? 23.816 2.219 -27.193 1.00 97.06 253 ALA A C 1
ATOM 2070 O O . ALA A 1 253 ? 23.261 3.119 -26.563 1.00 97.06 253 ALA A O 1
ATOM 2071 N N . TYR A 1 254 ? 23.134 1.235 -27.781 1.00 97.69 254 TYR A N 1
ATOM 2072 C CA . TYR A 1 254 ? 21.682 1.247 -27.919 1.00 97.69 254 TYR A CA 1
ATOM 2073 C C . TYR A 1 254 ? 21.042 -0.050 -27.435 1.00 97.69 254 TYR A C 1
ATOM 2075 O O . TYR A 1 254 ? 21.666 -1.108 -27.448 1.00 97.69 254 TYR A O 1
ATOM 2083 N N . ILE A 1 255 ? 19.774 0.052 -27.051 1.00 97.56 255 ILE A N 1
ATOM 2084 C CA . ILE A 1 255 ? 18.852 -1.060 -26.832 1.00 97.56 255 ILE A CA 1
ATOM 2085 C C . ILE A 1 255 ? 17.798 -0.980 -27.930 1.00 97.56 255 ILE A C 1
ATOM 2087 O O . ILE A 1 255 ? 17.227 0.091 -28.160 1.00 97.56 255 ILE A O 1
ATOM 2091 N N . LYS A 1 256 ? 17.527 -2.096 -28.595 1.00 96.75 256 LYS A N 1
ATOM 2092 C CA . LYS A 1 256 ? 16.446 -2.199 -29.568 1.00 96.75 256 LYS A CA 1
ATOM 2093 C C . LYS A 1 256 ? 15.119 -2.462 -28.865 1.00 96.75 256 LYS A C 1
ATOM 2095 O O . LYS A 1 256 ? 15.032 -3.299 -27.971 1.00 96.75 256 LYS A O 1
ATOM 2100 N N . LEU A 1 257 ? 14.090 -1.731 -29.273 1.00 93.75 257 LEU A N 1
ATOM 2101 C CA . LEU A 1 257 ? 12.738 -1.801 -28.726 1.00 93.75 257 LEU A CA 1
ATOM 2102 C C . LEU A 1 257 ? 11.801 -2.649 -29.606 1.00 93.75 257 LEU A C 1
ATOM 2104 O O . LEU A 1 257 ? 10.817 -3.183 -29.091 1.00 93.75 257 LEU A O 1
ATOM 2108 N N . ARG A 1 258 ? 12.085 -2.781 -30.911 1.00 85.44 258 ARG A N 1
ATOM 2109 C CA . ARG A 1 258 ? 11.266 -3.516 -31.892 1.00 85.44 258 ARG A CA 1
ATOM 2110 C C . ARG A 1 258 ? 12.088 -4.458 -32.751 1.00 85.44 258 ARG A C 1
ATOM 2112 O O . ARG A 1 258 ? 13.193 -4.049 -33.162 1.00 85.44 258 ARG A O 1
#

Radius of gyration: 26.55 Å; chains: 1; bounding box: 77×53×69 Å

Foldseek 3Di:
DDDDDPPPPPPDPDDAWEKEAEDELVCVVVCLVQQKDWDPDACDPQLVVHAFFHKYWYWYWDDDPVDTFIWTFWMFGWHGKDFDDDDPDGGTIIMTHTPATKTFLDTHGQLVQLVQFPLRPDSVPSVVSVPDRMDIGDPSNVCSRPPPTDIDRDDHPVSPPPPDDPLNVLVVLLVVLLLVCLVPPPDQKDWPLVSLVVSVVVSVVRPVPDDSVRSLVSCQACVQVNPWDFAADPDPVQWRWHAHPVRDIDIGTITGSD

Sequence (258 aa):
MSMMTQQRVTETEGDFAYYIHRIKEEDIGSIHKRKILGSESKGARTIKLIKDGDKILLCASFGIKQRATLSFVGYGTVKDVFDEEKQRSGTSPRKIRIREVRYFKEPILVKNVANDLEFIKRKDKAADYLKSEYKKISAEDFKAVVKGRKATSSYPDHLEKRIYTTEEVLMDSVYGLFDLLKITMKGDMIEIKSFIKYLHKLVNAYGLSKSYEEVEKFYSENAWRFKFEHVKSKDVDKLVTLYDNHGNSISFAYIKLR

Secondary structure (DSSP, 8-state):
-----------------EEEEEE-GGGHHHHHHH-EEE-SSTT-TGGGG--TT-EEEEEEEES-TTSPEEEEEEEEEEEEEEEPPP-SSSPPPEEEEEEEEEEEEEEEEHHHHGGG-TT-S-GGGGGGGG-SSEEEE-HHHHHHHHTT--EESSPPGGGS-----HHHHHHHHHHHHHHHHHHH-SSSEEEHHHHHHHHHHHHHHTT----HHHHHHHHHHHHHHHT--EE--S-GGG-EEEE-TTS-EEEE-EEE--